Protein AF-A0A2N3VZD4-F1 (afdb_monomer_lite)

Structure (mmCIF, N/CA/C/O backbone):
data_AF-A0A2N3VZD4-F1
#
_entry.id   AF-A0A2N3VZD4-F1
#
loop_
_atom_site.group_PDB
_atom_site.id
_atom_site.type_symbol
_atom_site.label_atom_id
_atom_site.label_alt_id
_atom_site.label_comp_id
_atom_site.label_asym_id
_atom_site.label_entity_id
_atom_site.label_seq_id
_atom_site.pdbx_PDB_ins_code
_atom_site.Cartn_x
_atom_site.Cartn_y
_atom_site.Cartn_z
_atom_site.occupancy
_atom_site.B_iso_or_equiv
_atom_site.auth_seq_id
_atom_site.auth_comp_id
_atom_site.auth_asym_id
_atom_site.auth_atom_id
_atom_site.pdbx_PDB_model_num
ATOM 1 N N . MET A 1 1 ? 5.090 -20.186 -62.924 1.00 41.94 1 MET A N 1
ATOM 2 C CA . MET A 1 1 ? 5.584 -21.412 -62.261 1.00 41.94 1 MET A CA 1
ATOM 3 C C . MET A 1 1 ? 4.642 -21.758 -61.123 1.00 41.94 1 MET A C 1
ATOM 5 O O . MET A 1 1 ? 4.157 -20.862 -60.447 1.00 41.94 1 MET A O 1
ATOM 9 N N . THR A 1 2 ? 4.326 -23.038 -61.018 1.00 38.31 2 THR A N 1
ATOM 10 C CA . THR A 1 2 ? 3.230 -23.652 -60.264 1.00 38.31 2 THR A CA 1
ATOM 11 C C . THR A 1 2 ? 3.654 -23.982 -58.821 1.00 38.31 2 THR A C 1
ATOM 13 O O . THR A 1 2 ? 4.747 -24.494 -58.632 1.00 38.31 2 THR A O 1
ATOM 16 N N . VAL A 1 3 ? 2.769 -23.669 -57.860 1.00 39.91 3 VAL A N 1
ATOM 17 C CA . VAL A 1 3 ? 2.431 -24.309 -56.558 1.00 39.91 3 VAL A CA 1
ATOM 18 C C . VAL A 1 3 ? 3.530 -24.940 -55.675 1.00 39.91 3 VAL A C 1
ATOM 20 O O . VAL A 1 3 ? 4.154 -25.917 -56.068 1.00 39.91 3 VAL A O 1
ATOM 23 N N . ALA A 1 4 ? 3.562 -24.536 -54.392 1.00 45.59 4 ALA A N 1
ATOM 24 C CA . ALA A 1 4 ? 3.580 -25.470 -53.250 1.00 45.59 4 ALA A CA 1
ATOM 25 C C . ALA A 1 4 ? 3.067 -24.796 -51.957 1.00 45.59 4 ALA A C 1
ATOM 27 O O . ALA A 1 4 ? 3.724 -23.940 -51.372 1.00 45.59 4 ALA A O 1
ATOM 28 N N . VAL A 1 5 ? 1.869 -25.206 -51.531 1.00 44.69 5 VAL A N 1
ATOM 29 C CA . VAL A 1 5 ? 1.285 -24.980 -50.200 1.00 44.69 5 VAL A CA 1
ATOM 30 C C . VAL A 1 5 ? 1.780 -26.099 -49.284 1.00 44.69 5 VAL A C 1
ATOM 32 O O . VAL A 1 5 ? 1.692 -27.264 -49.665 1.00 44.69 5 VAL A O 1
ATOM 35 N N . ALA A 1 6 ? 2.238 -25.773 -48.075 1.00 48.41 6 ALA A N 1
ATOM 36 C CA . ALA A 1 6 ? 2.435 -26.750 -47.006 1.00 48.41 6 ALA A CA 1
ATOM 37 C C . ALA A 1 6 ? 1.772 -26.239 -45.721 1.00 48.41 6 ALA A C 1
ATOM 39 O O . ALA A 1 6 ? 2.242 -25.301 -45.081 1.00 48.41 6 ALA A O 1
ATOM 40 N N . ALA A 1 7 ? 0.636 -26.855 -45.398 1.00 44.81 7 ALA A N 1
ATOM 41 C CA . ALA A 1 7 ? -0.076 -26.723 -44.138 1.00 44.81 7 ALA A CA 1
ATOM 42 C C . ALA A 1 7 ? 0.621 -27.565 -43.057 1.00 44.81 7 ALA A C 1
ATOM 44 O O . ALA A 1 7 ? 1.001 -28.705 -43.323 1.00 44.81 7 ALA A O 1
ATOM 45 N N . VAL A 1 8 ? 0.736 -27.035 -41.837 1.00 48.47 8 VAL A N 1
ATOM 46 C CA . VAL A 1 8 ? 1.140 -27.810 -40.655 1.00 48.47 8 VAL A CA 1
ATOM 47 C C . VAL A 1 8 ? 0.034 -27.721 -39.603 1.00 48.47 8 VAL A C 1
ATOM 49 O O . VAL A 1 8 ? -0.318 -26.649 -39.119 1.00 48.47 8 VAL A O 1
ATOM 52 N N . LEU A 1 9 ? -0.523 -28.900 -39.327 1.00 40.97 9 LEU A N 1
ATOM 53 C CA . LEU A 1 9 ? -1.433 -29.293 -38.245 1.00 40.97 9 LEU A CA 1
ATOM 54 C C . LEU A 1 9 ? -0.798 -28.896 -36.890 1.00 40.97 9 LEU A C 1
ATOM 56 O O . LEU A 1 9 ? 0.399 -29.069 -36.715 1.00 40.97 9 LEU A O 1
ATOM 60 N N . GLY A 1 10 ? -1.469 -28.308 -35.899 1.00 35.72 10 GLY A N 1
ATOM 61 C CA . GLY A 1 10 ? -2.723 -28.729 -35.288 1.00 35.72 10 GLY A CA 1
ATOM 62 C C . GLY A 1 10 ? -2.433 -29.462 -33.969 1.00 35.72 10 GLY A C 1
ATOM 63 O O . GLY A 1 10 ? -2.260 -30.673 -33.983 1.00 35.72 10 GLY A O 1
ATOM 64 N N . VAL A 1 11 ? -2.420 -28.748 -32.834 1.00 41.47 11 VAL A N 1
ATOM 65 C CA . VAL A 1 11 ? -2.658 -29.338 -31.501 1.00 41.47 11 VAL A CA 1
ATOM 66 C C . VAL A 1 11 ? -3.601 -28.414 -30.735 1.00 41.47 11 VAL A C 1
ATOM 68 O O . VAL A 1 11 ? -3.238 -27.317 -30.320 1.00 41.47 11 VAL A O 1
ATOM 71 N N . VAL A 1 12 ? -4.844 -28.869 -30.597 1.00 39.78 12 VAL A N 1
ATOM 72 C CA . VAL A 1 12 ? -5.897 -28.241 -29.799 1.00 39.78 12 VAL A CA 1
ATOM 73 C C . VAL A 1 12 ? -5.753 -28.759 -28.369 1.00 39.78 12 VAL A C 1
ATOM 75 O O . VAL A 1 12 ? -5.982 -29.938 -28.110 1.00 39.78 12 VAL A O 1
ATOM 78 N N . GLY A 1 13 ? -5.360 -27.889 -27.441 1.00 40.22 13 GLY A N 1
ATOM 79 C CA . GLY A 1 13 ? -5.410 -28.179 -26.010 1.00 40.22 13 GLY A CA 1
ATOM 80 C C . GLY A 1 13 ? -6.841 -28.034 -25.497 1.00 40.22 13 GLY A C 1
ATOM 81 O O . GLY A 1 13 ? -7.362 -26.924 -25.415 1.00 40.22 13 GLY A O 1
ATOM 82 N N . ALA A 1 14 ? -7.487 -29.151 -25.167 1.00 38.97 14 ALA A N 1
ATOM 83 C CA . ALA A 1 14 ? -8.795 -29.166 -24.524 1.00 38.97 14 ALA A CA 1
ATOM 84 C C . ALA A 1 14 ? -8.662 -28.769 -23.043 1.00 38.97 14 ALA A C 1
ATOM 86 O O . ALA A 1 14 ? -8.110 -29.519 -22.240 1.00 38.97 14 ALA A O 1
ATOM 87 N N . VAL A 1 15 ? -9.190 -27.601 -22.671 1.00 41.50 15 VAL A N 1
ATOM 88 C CA . VAL A 1 15 ? -9.398 -27.221 -21.267 1.00 41.50 15 VAL A CA 1
ATOM 89 C C . VAL A 1 15 ? -10.781 -27.711 -20.847 1.00 41.50 15 VAL A C 1
ATOM 91 O O . VAL A 1 15 ? -11.804 -27.268 -21.368 1.00 41.50 15 VAL A O 1
ATOM 94 N N . VAL A 1 16 ? -10.808 -28.663 -19.916 1.00 40.72 16 VAL A N 1
ATOM 95 C CA . VAL A 1 16 ? -12.035 -29.241 -19.360 1.00 40.72 16 VAL A CA 1
ATOM 96 C C . VAL A 1 16 ? -12.646 -28.268 -18.350 1.00 40.72 16 VAL A C 1
ATOM 98 O O . VAL A 1 16 ? -12.122 -28.084 -17.253 1.00 40.72 16 VAL A O 1
ATOM 101 N N . PHE A 1 17 ? -13.794 -27.684 -18.697 1.00 34.19 17 PHE A N 1
ATOM 102 C CA . PHE A 1 17 ? -14.699 -27.052 -17.738 1.00 34.19 17 PHE A CA 1
ATOM 103 C C . PHE A 1 17 ? -15.408 -28.143 -16.922 1.00 34.19 17 PHE A C 1
ATOM 105 O O . PHE A 1 17 ? -16.165 -28.945 -17.471 1.00 34.19 17 PHE A O 1
ATOM 112 N N . ARG A 1 18 ? -15.196 -28.181 -15.600 1.00 40.56 18 ARG A N 1
ATOM 113 C CA . ARG A 1 18 ? -16.043 -28.979 -14.701 1.00 40.56 18 ARG A CA 1
ATOM 114 C C . ARG A 1 18 ? -17.396 -28.288 -14.535 1.00 40.56 18 ARG A C 1
ATOM 116 O O . ARG A 1 18 ? -17.488 -27.244 -13.896 1.00 40.56 18 ARG A O 1
ATOM 123 N N . MET A 1 19 ? -18.435 -28.904 -15.094 1.00 38.78 19 MET A N 1
ATOM 124 C CA . MET A 1 19 ? -19.835 -28.607 -14.797 1.00 38.78 19 MET A CA 1
ATOM 125 C C . MET A 1 19 ? -20.227 -29.146 -13.411 1.00 38.78 19 MET A C 1
ATOM 127 O O . MET A 1 19 ? -19.848 -30.254 -13.028 1.00 38.78 19 MET A O 1
ATOM 131 N N . LEU A 1 20 ? -21.006 -28.346 -12.681 1.00 37.78 20 LEU A N 1
ATOM 132 C CA . LEU A 1 20 ? -21.749 -28.718 -11.473 1.00 37.78 20 LEU A CA 1
ATOM 133 C C . LEU A 1 20 ? -22.853 -29.738 -11.814 1.00 37.78 20 LEU A C 1
ATOM 135 O O . LEU A 1 20 ? -23.585 -29.503 -12.776 1.00 37.78 20 LEU A O 1
ATOM 139 N N . PRO A 1 21 ? -23.074 -30.800 -11.019 1.00 40.06 21 PRO A N 1
ATOM 140 C CA . PRO A 1 21 ? -24.311 -31.559 -11.092 1.00 40.06 21 PRO A CA 1
ATOM 141 C C . PRO A 1 21 ? -25.372 -30.912 -10.194 1.00 40.06 21 PRO A C 1
ATOM 143 O O . PRO A 1 21 ? -25.370 -31.073 -8.974 1.00 40.06 21 PRO A O 1
ATOM 146 N N . GLY A 1 22 ? -26.290 -30.181 -10.825 1.00 31.66 22 GLY A N 1
ATOM 147 C CA . GLY A 1 22 ? -27.657 -30.033 -10.338 1.00 31.66 22 GLY A CA 1
ATOM 148 C C . GLY A 1 22 ? -28.498 -31.186 -10.889 1.00 31.66 22 GLY A C 1
ATOM 149 O O . GLY A 1 22 ? -28.458 -31.457 -12.086 1.00 31.66 22 GLY A O 1
ATOM 150 N N . GLY A 1 23 ? -29.241 -31.870 -10.023 1.00 31.59 23 GLY A N 1
ATOM 151 C CA . GLY A 1 23 ? -30.154 -32.938 -10.421 1.00 31.59 23 GLY A CA 1
ATOM 152 C C . GLY A 1 23 ? -30.995 -33.395 -9.239 1.00 31.59 23 GLY A C 1
ATOM 153 O O . GLY A 1 23 ? -30.531 -34.177 -8.415 1.00 31.59 23 GLY A O 1
ATOM 154 N N . GLY A 1 24 ? -32.210 -32.855 -9.143 1.00 31.80 24 GLY A N 1
ATOM 155 C CA . GLY A 1 24 ? -33.270 -33.359 -8.276 1.00 31.80 24 GLY A CA 1
ATOM 156 C C . GLY A 1 24 ? -34.241 -34.267 -9.037 1.00 31.80 24 GLY A C 1
ATOM 157 O O . GLY A 1 24 ? -34.224 -34.294 -10.266 1.00 31.80 24 GLY A O 1
ATOM 158 N N . GLY A 1 25 ? -35.120 -34.929 -8.278 1.00 30.44 25 GLY A N 1
ATOM 159 C CA . GLY A 1 25 ? -36.442 -35.368 -8.742 1.00 30.44 25 GLY A CA 1
ATOM 160 C C . GLY A 1 25 ? -36.639 -36.866 -9.001 1.00 30.44 25 GLY A C 1
ATOM 161 O O . GLY A 1 25 ? -36.417 -37.325 -10.112 1.00 30.44 25 GLY A O 1
ATOM 162 N N . ASP A 1 26 ? -37.101 -37.565 -7.957 1.00 36.06 26 ASP A N 1
ATOM 163 C CA . ASP A 1 26 ? -38.263 -38.479 -7.866 1.00 36.06 26 ASP A CA 1
ATOM 164 C C . ASP A 1 26 ? -38.521 -39.620 -8.882 1.00 36.06 26 ASP A C 1
ATOM 166 O O . ASP A 1 26 ? -38.634 -39.414 -10.087 1.00 36.06 26 ASP A O 1
ATOM 170 N N . GLY A 1 27 ? -38.815 -40.823 -8.352 1.00 30.06 27 GLY A N 1
ATOM 171 C CA . GLY A 1 27 ? -39.519 -41.894 -9.080 1.00 30.06 27 GLY A CA 1
ATOM 172 C C . GLY A 1 27 ? -39.425 -43.300 -8.458 1.00 30.06 27 GLY A C 1
ATOM 173 O O . GLY A 1 27 ? -38.359 -43.897 -8.432 1.00 30.06 27 GLY A O 1
ATOM 174 N N . SER A 1 28 ? -40.556 -43.817 -7.968 1.00 34.47 28 SER A N 1
ATOM 175 C CA . SER A 1 28 ? -40.771 -44.955 -7.044 1.00 34.47 28 SER A CA 1
ATOM 176 C C . SER A 1 28 ? -40.783 -46.399 -7.610 1.00 34.47 28 SER A C 1
ATOM 178 O O . SER A 1 28 ? -40.949 -46.593 -8.809 1.00 34.47 28 SER A O 1
ATOM 180 N N . ALA A 1 29 ? -40.808 -47.369 -6.662 1.00 34.09 29 ALA A N 1
ATOM 181 C CA . ALA A 1 29 ? -41.380 -48.751 -6.650 1.00 34.09 29 ALA A CA 1
ATOM 182 C C . ALA A 1 29 ? -40.343 -49.900 -6.536 1.00 34.09 29 ALA A C 1
ATOM 184 O O . ALA A 1 29 ? -39.382 -49.915 -7.287 1.00 34.09 29 ALA A O 1
ATOM 185 N N . GLY A 1 30 ? -40.450 -50.935 -5.686 1.00 30.25 30 GLY A N 1
ATOM 186 C CA . GLY A 1 30 ? -41.370 -51.320 -4.605 1.00 30.25 30 GLY A CA 1
ATOM 187 C C . GLY A 1 30 ? -41.013 -52.730 -4.049 1.00 30.25 30 GLY A C 1
ATOM 188 O O . GLY A 1 30 ? -40.440 -53.521 -4.787 1.00 30.25 30 GLY A O 1
ATOM 189 N N . ALA A 1 31 ? -41.405 -53.007 -2.787 1.00 33.50 31 ALA A N 1
ATOM 190 C CA . ALA A 1 31 ? -41.621 -54.315 -2.101 1.00 33.50 31 ALA A CA 1
ATOM 191 C C . ALA A 1 31 ? -40.393 -55.261 -1.883 1.00 33.50 31 ALA A C 1
ATOM 193 O O . ALA A 1 31 ? -39.578 -55.428 -2.773 1.00 33.50 31 ALA A O 1
ATOM 194 N N . SER A 1 32 ? -40.125 -55.933 -0.746 1.00 32.97 32 SER A N 1
ATOM 195 C CA . SER A 1 32 ? -40.937 -56.470 0.368 1.00 32.97 32 SER A CA 1
ATOM 196 C C . SER A 1 32 ? -40.039 -56.759 1.607 1.00 32.97 32 SER A C 1
ATOM 198 O O . SER A 1 32 ? -38.898 -57.178 1.430 1.00 32.97 32 SER A O 1
ATOM 200 N N . GLY A 1 33 ? -40.531 -56.582 2.848 1.00 27.52 33 GLY A N 1
ATOM 201 C CA . GLY A 1 33 ? -39.915 -57.116 4.100 1.00 27.52 33 GLY A CA 1
ATOM 202 C C . GLY A 1 33 ? -40.336 -58.577 4.395 1.00 27.52 33 GLY A C 1
ATOM 203 O O . GLY A 1 33 ? -40.993 -59.135 3.513 1.00 27.52 33 GLY A O 1
ATOM 204 N N . PRO A 1 34 ? -40.074 -59.210 5.581 1.00 41.66 34 PRO A N 1
ATOM 205 C CA . PRO A 1 34 ? -39.806 -58.656 6.940 1.00 41.66 34 PRO A CA 1
ATOM 206 C C . PRO A 1 34 ? -38.728 -59.461 7.769 1.00 41.66 34 PRO A C 1
ATOM 208 O O . PRO A 1 34 ? -38.012 -60.259 7.175 1.00 41.66 34 PRO A O 1
ATOM 211 N N . PRO A 1 35 ? -38.639 -59.410 9.128 1.00 43.94 35 PRO A N 1
ATOM 212 C CA . PRO A 1 35 ? -38.467 -58.271 10.042 1.00 43.94 35 PRO A CA 1
ATOM 213 C C . PRO A 1 35 ? -37.261 -58.391 11.028 1.00 43.94 35 PRO A C 1
ATOM 215 O O . PRO A 1 35 ? -36.734 -59.463 11.295 1.00 43.94 35 PRO A O 1
ATOM 218 N N . ALA A 1 36 ? -36.954 -57.248 11.659 1.00 31.88 36 ALA A N 1
ATOM 219 C CA . ALA A 1 36 ? -36.456 -57.045 13.031 1.00 31.88 36 ALA A CA 1
ATOM 220 C C . ALA A 1 36 ? -35.094 -57.623 13.488 1.00 31.88 36 ALA A C 1
ATOM 222 O O . ALA A 1 36 ? -35.001 -58.745 13.973 1.00 31.88 36 ALA A O 1
ATOM 223 N N . GLN A 1 37 ? -34.103 -56.729 13.619 1.00 34.78 37 GLN A N 1
ATOM 224 C CA . GLN A 1 37 ? -33.344 -56.631 14.871 1.00 34.78 37 GLN A CA 1
ATOM 225 C C . GLN A 1 37 ? -32.859 -55.195 15.124 1.00 34.78 37 GLN A C 1
ATOM 227 O O . GLN A 1 37 ? -32.281 -54.526 14.274 1.00 34.78 37 GLN A O 1
ATOM 232 N N . SER A 1 38 ? -33.180 -54.722 16.319 1.00 35.12 38 SER A N 1
ATOM 233 C CA . SER A 1 38 ? -32.901 -53.415 16.903 1.00 35.12 38 SER A CA 1
ATOM 234 C C . SER A 1 38 ? -31.406 -53.157 17.127 1.00 35.12 38 SER A C 1
ATOM 236 O O . SER A 1 38 ? -30.760 -53.901 17.861 1.00 35.12 38 SER A O 1
ATOM 238 N N . GLY A 1 39 ? -30.888 -52.045 16.597 1.00 34.12 39 GLY A N 1
ATOM 239 C CA . GLY A 1 39 ? -29.560 -51.507 16.905 1.00 34.12 39 GLY A CA 1
ATOM 240 C C . GLY A 1 39 ? -29.507 -50.002 16.619 1.00 34.12 39 GLY A C 1
ATOM 241 O O . GLY A 1 39 ? -29.820 -49.568 15.518 1.00 34.12 39 GLY A O 1
ATOM 242 N N . LYS A 1 40 ? -29.190 -49.206 17.646 1.00 37.50 40 LYS A N 1
ATOM 243 C CA . LYS A 1 40 ? -29.225 -47.730 17.686 1.00 37.50 40 LYS A CA 1
ATOM 244 C C . LYS A 1 40 ? -28.364 -47.049 16.600 1.00 37.50 40 LYS A C 1
ATOM 246 O O . LYS A 1 40 ? -27.266 -47.528 16.329 1.00 37.50 40 LYS A O 1
ATOM 251 N N . PRO A 1 41 ? -28.777 -45.878 16.073 1.00 38.19 41 PRO A N 1
ATOM 252 C CA . PRO A 1 41 ? -27.963 -45.093 15.151 1.00 38.19 41 PRO A CA 1
ATOM 253 C C . PRO A 1 41 ? -26.883 -44.292 15.895 1.00 38.19 41 PRO A C 1
ATOM 255 O O . PRO A 1 41 ? -27.177 -43.494 16.787 1.00 38.19 41 PRO A O 1
ATOM 258 N N . SER A 1 42 ? -25.623 -44.471 15.495 1.00 37.41 42 SER A N 1
ATOM 259 C CA . SER A 1 42 ? -24.523 -43.568 15.840 1.00 37.41 42 SER A CA 1
ATOM 260 C C . SER A 1 42 ? -24.700 -42.253 15.081 1.00 37.41 42 SER A C 1
ATOM 262 O O . SER A 1 42 ? -24.392 -42.152 13.894 1.00 37.41 42 SER A O 1
ATOM 264 N N . GLY A 1 43 ? -25.233 -41.247 15.773 1.00 34.38 43 GLY A N 1
ATOM 265 C CA . GLY A 1 43 ? -25.317 -39.880 15.275 1.00 34.38 43 GLY A CA 1
ATOM 266 C C . GLY A 1 43 ? -23.924 -39.311 15.009 1.00 34.38 43 GLY A C 1
ATOM 267 O O . GLY A 1 43 ? -23.088 -39.247 15.908 1.00 34.38 43 GLY A O 1
ATOM 268 N N . ARG A 1 44 ? -23.682 -38.878 13.768 1.00 37.00 44 ARG A N 1
ATOM 269 C CA . ARG A 1 44 ? -22.592 -37.953 13.452 1.00 37.00 44 ARG A CA 1
ATOM 270 C C . ARG A 1 44 ? -22.965 -36.594 14.032 1.00 37.00 44 ARG A C 1
ATOM 272 O O . ARG A 1 44 ? -23.825 -35.899 13.503 1.00 37.00 44 ARG A O 1
ATOM 279 N N . THR A 1 45 ? -22.329 -36.239 15.136 1.00 36.84 45 THR A N 1
ATOM 280 C CA . THR A 1 45 ? -22.350 -34.893 15.700 1.00 36.84 45 THR A CA 1
ATOM 281 C C . THR A 1 45 ? -21.594 -33.948 14.771 1.00 36.84 45 THR A C 1
ATOM 283 O O . THR A 1 45 ? -20.365 -33.969 14.717 1.00 36.84 45 THR A O 1
ATOM 286 N N . SER A 1 46 ? -22.333 -33.113 14.044 1.00 40.28 46 SER A N 1
ATOM 287 C CA . SER A 1 46 ? -21.824 -31.839 13.535 1.00 40.28 46 SER A CA 1
ATOM 288 C C . SER A 1 46 ? -21.377 -30.985 14.728 1.00 40.28 46 SER A C 1
ATOM 290 O O . SER A 1 46 ? -22.157 -30.858 15.678 1.00 40.28 46 SER A O 1
ATOM 292 N N . PRO A 1 47 ? -20.181 -30.371 14.726 1.00 41.53 47 PRO A N 1
ATOM 293 C CA . PRO A 1 47 ? -19.853 -29.383 15.738 1.00 41.53 47 PRO A CA 1
ATOM 294 C C . PRO A 1 47 ? -20.669 -28.122 15.442 1.00 41.53 47 PRO A C 1
ATOM 296 O O . PRO A 1 47 ? -20.294 -27.278 14.633 1.00 41.53 47 PRO A O 1
ATOM 299 N N . SER A 1 48 ? -21.827 -28.024 16.090 1.00 42.62 48 SER A N 1
ATOM 300 C CA . SER A 1 48 ? -22.555 -26.769 16.243 1.00 42.62 48 SER A CA 1
ATOM 301 C C . SER A 1 48 ? -21.808 -25.978 17.312 1.00 42.62 48 SER A C 1
ATOM 303 O O . SER A 1 48 ? -22.024 -26.179 18.506 1.00 42.62 48 SER A O 1
ATOM 305 N N . GLY A 1 49 ? -20.843 -25.161 16.887 1.00 38.03 49 GLY A N 1
ATOM 306 C CA . GLY A 1 49 ? -20.221 -24.180 17.772 1.00 38.03 49 GLY A CA 1
ATOM 307 C C . GLY A 1 49 ? -21.287 -23.199 18.276 1.00 38.03 49 GLY A C 1
ATOM 308 O O . GLY A 1 49 ? -22.203 -22.865 17.518 1.00 38.03 49 GLY A O 1
ATOM 309 N N . PRO A 1 50 ? -21.227 -22.764 19.544 1.00 44.34 50 PRO A N 1
ATOM 310 C CA . PRO A 1 50 ? -22.242 -21.886 20.102 1.00 44.34 50 PRO A CA 1
ATOM 311 C C . PRO A 1 50 ? -22.244 -20.548 19.360 1.00 44.34 50 PRO A C 1
ATOM 313 O O . PRO A 1 50 ? -21.193 -19.949 19.133 1.00 44.34 50 PRO A O 1
ATOM 316 N N . ALA A 1 51 ? -23.444 -20.075 19.015 1.00 47.12 51 ALA A N 1
ATOM 317 C CA . ALA A 1 51 ? -23.693 -18.695 18.626 1.00 47.12 51 ALA A CA 1
ATOM 318 C C . ALA A 1 51 ? -23.340 -17.792 19.818 1.00 47.12 51 ALA A C 1
ATOM 320 O O . ALA A 1 51 ? -24.143 -17.571 20.723 1.00 47.12 51 ALA A O 1
ATOM 321 N N . GLY A 1 52 ? -22.081 -17.359 19.850 1.00 34.19 52 GLY A N 1
ATOM 322 C CA . GLY A 1 52 ? -21.538 -16.442 20.834 1.00 34.19 52 GLY A CA 1
ATOM 323 C C . GLY A 1 52 ? -21.878 -15.005 20.462 1.00 34.19 52 GLY A C 1
ATOM 324 O O . GLY A 1 52 ? -21.564 -14.529 19.377 1.00 34.19 52 GLY A O 1
ATOM 325 N N . SER A 1 53 ? -22.527 -14.330 21.396 1.00 34.22 53 SER A N 1
ATOM 326 C CA . SER A 1 53 ? -22.799 -12.899 21.442 1.00 34.22 53 SER A CA 1
ATOM 327 C C . SER A 1 53 ? -21.611 -12.010 21.026 1.00 34.22 53 SER A C 1
ATOM 329 O O . SER A 1 53 ? -20.582 -12.004 21.696 1.00 34.22 53 SER A O 1
ATOM 331 N N . GLY A 1 54 ? -21.806 -11.193 19.985 1.00 37.47 54 GLY A N 1
ATOM 332 C CA . GLY A 1 54 ? -21.451 -9.763 19.967 1.00 37.47 54 GLY A CA 1
ATOM 333 C C . GLY A 1 54 ? -19.995 -9.323 20.176 1.00 37.47 54 GLY A C 1
ATOM 334 O O . GLY A 1 54 ? -19.791 -8.211 20.651 1.00 37.47 54 GLY A O 1
ATOM 335 N N . GLY A 1 55 ? -18.995 -10.139 19.841 1.00 43.19 55 GLY A N 1
ATOM 336 C CA . GLY A 1 55 ? -17.596 -9.702 19.743 1.00 43.19 55 GLY A CA 1
ATOM 337 C C . GLY A 1 55 ? -17.166 -9.626 18.280 1.00 43.19 55 GLY A C 1
ATOM 338 O O . GLY A 1 55 ? -17.416 -10.572 17.536 1.00 43.19 55 GLY A O 1
ATOM 339 N N . ALA A 1 56 ? -16.535 -8.525 17.858 1.00 58.22 56 ALA A N 1
ATOM 340 C CA . ALA A 1 56 ? -15.939 -8.434 16.524 1.00 58.22 56 ALA A CA 1
ATOM 341 C C . ALA A 1 56 ? -15.005 -9.637 16.306 1.00 58.22 56 ALA A C 1
ATOM 343 O O . ALA A 1 56 ? -14.110 -9.885 17.121 1.00 58.22 56 ALA A O 1
ATOM 344 N N . ALA A 1 57 ? -15.251 -10.416 15.250 1.00 68.44 57 ALA A N 1
ATOM 345 C CA . ALA A 1 57 ? -14.406 -11.551 14.908 1.00 68.44 57 ALA A CA 1
ATOM 346 C C . ALA A 1 57 ? -12.960 -11.064 14.728 1.00 68.44 57 ALA A C 1
ATOM 348 O O . ALA A 1 57 ? -12.722 -10.011 14.137 1.00 68.44 57 ALA A O 1
ATOM 349 N N . GLN A 1 58 ? -11.997 -11.814 15.269 1.00 85.31 58 GLN A N 1
ATOM 350 C CA . GLN A 1 58 ? -10.581 -11.520 15.052 1.00 85.31 58 GLN A CA 1
ATOM 351 C C . GLN A 1 58 ? -10.293 -11.501 13.542 1.00 85.31 58 GLN A C 1
ATOM 353 O O . GLN A 1 58 ? -10.783 -12.388 12.833 1.00 85.31 58 GLN A O 1
ATOM 358 N N . PRO A 1 59 ? -9.512 -10.527 13.042 1.00 93.25 59 PRO A N 1
ATOM 359 C CA . PRO A 1 59 ? -9.179 -10.475 11.631 1.00 93.25 59 PRO A CA 1
ATOM 360 C C . PRO A 1 59 ? -8.271 -11.659 11.263 1.00 93.25 59 PRO A C 1
ATOM 362 O O . PRO A 1 59 ? -7.578 -12.212 12.125 1.00 93.25 59 PRO A O 1
ATOM 365 N N . PRO A 1 60 ? -8.228 -12.047 9.981 1.00 95.81 60 PRO A N 1
ATOM 366 C CA . PRO A 1 60 ? -7.299 -13.054 9.505 1.00 95.81 60 PRO A CA 1
ATOM 367 C C . PRO A 1 60 ? -5.861 -12.535 9.625 1.00 95.81 60 PRO A C 1
ATOM 369 O O . PRO A 1 60 ? -5.612 -11.332 9.680 1.00 95.81 60 PRO A O 1
ATOM 372 N N . GLY A 1 61 ? -4.888 -13.447 9.633 1.00 96.00 61 GLY A N 1
ATOM 373 C CA . GLY A 1 61 ? -3.472 -13.065 9.667 1.00 96.00 61 GLY A CA 1
ATOM 374 C C . GLY A 1 61 ? -2.984 -12.373 8.387 1.00 96.00 61 GLY A C 1
ATOM 375 O O . GLY A 1 61 ? -1.948 -11.717 8.420 1.00 96.00 61 GLY A O 1
ATOM 376 N N . TYR A 1 62 ? -3.715 -12.527 7.282 1.00 96.81 62 TYR A N 1
ATOM 377 C CA . TYR A 1 62 ? -3.421 -11.991 5.953 1.00 96.81 62 TYR A CA 1
ATOM 378 C C . TYR A 1 62 ? -4.698 -11.946 5.103 1.00 96.81 62 TYR A C 1
ATOM 380 O O . TYR A 1 62 ? -5.711 -12.547 5.472 1.00 96.81 62 TYR A O 1
ATOM 388 N N . ILE A 1 63 ? -4.634 -11.267 3.956 1.00 97.56 63 ILE A N 1
ATOM 389 C CA . ILE A 1 63 ? -5.631 -11.398 2.889 1.00 97.56 63 ILE A CA 1
ATOM 390 C C . ILE A 1 63 ? -5.025 -12.133 1.692 1.00 97.56 63 ILE A C 1
ATOM 392 O O . ILE A 1 63 ? -3.837 -12.013 1.411 1.00 97.56 63 ILE A O 1
ATOM 396 N N . GLU A 1 64 ? -5.838 -12.924 1.003 1.00 96.44 64 GLU A N 1
ATOM 397 C CA . GLU A 1 64 ? -5.419 -13.717 -0.150 1.00 96.44 64 GLU A CA 1
ATOM 398 C C . GLU A 1 64 ? -5.688 -12.975 -1.447 1.00 96.44 64 GLU A C 1
ATOM 400 O O . GLU A 1 64 ? -6.770 -12.417 -1.644 1.00 96.44 64 GLU A O 1
ATOM 405 N N . ASN A 1 65 ? -4.750 -13.056 -2.385 1.00 94.94 65 ASN A N 1
ATOM 406 C CA . ASN A 1 65 ? -4.976 -12.620 -3.753 1.00 94.94 65 ASN A CA 1
ATOM 407 C C . ASN A 1 65 ? -5.985 -13.552 -4.451 1.00 94.94 65 ASN A C 1
ATOM 409 O O . ASN A 1 65 ? -5.620 -14.553 -5.063 1.00 94.94 65 ASN A O 1
ATOM 413 N N . ASN A 1 66 ? -7.272 -13.229 -4.334 1.00 92.94 66 ASN A N 1
ATOM 414 C CA . ASN A 1 66 ? -8.385 -14.039 -4.832 1.00 92.94 66 ASN A CA 1
ATOM 415 C C . ASN A 1 66 ? -9.178 -13.360 -5.958 1.00 92.94 66 ASN A C 1
ATOM 417 O O . ASN A 1 66 ? -10.231 -13.859 -6.359 1.00 92.94 66 ASN A O 1
ATOM 421 N N . ARG A 1 67 ? -8.715 -12.201 -6.436 1.00 92.31 67 ARG A N 1
ATOM 422 C CA . ARG A 1 67 ? -9.426 -11.373 -7.411 1.00 92.31 67 ARG A CA 1
ATOM 423 C C . ARG A 1 67 ? -8.453 -10.600 -8.287 1.00 92.31 67 ARG A C 1
ATOM 425 O O . ARG A 1 67 ? -7.316 -10.352 -7.907 1.00 92.31 67 ARG A O 1
ATOM 432 N N . VAL A 1 68 ? -8.956 -10.128 -9.421 1.00 93.56 68 VAL A N 1
ATOM 433 C CA . VAL A 1 68 ? -8.261 -9.132 -10.239 1.00 93.56 68 VAL A CA 1
ATOM 434 C C . VAL A 1 68 ? -8.466 -7.753 -9.613 1.00 93.56 68 VAL A C 1
ATOM 436 O O . VAL A 1 68 ? -9.602 -7.283 -9.539 1.00 93.56 68 VAL A O 1
ATOM 439 N N . SER A 1 69 ? -7.386 -7.095 -9.187 1.00 94.00 69 SER A N 1
ATOM 440 C CA . SER A 1 69 ? -7.434 -5.677 -8.815 1.00 94.00 69 SER A CA 1
ATOM 441 C C . SER A 1 69 ? -7.212 -4.825 -10.057 1.00 94.00 69 SER A C 1
ATOM 443 O O . SER A 1 69 ? -6.206 -4.955 -10.753 1.00 94.00 69 SER A O 1
ATOM 445 N N . ARG A 1 70 ? -8.159 -3.921 -10.303 1.00 94.06 70 ARG A N 1
ATOM 446 C CA . ARG A 1 70 ? -8.075 -2.897 -11.350 1.00 94.06 70 ARG A CA 1
ATOM 447 C C . ARG A 1 70 ? -7.671 -1.535 -10.791 1.00 94.06 70 ARG A C 1
ATOM 449 O O . ARG A 1 70 ? -7.661 -0.569 -11.538 1.00 94.06 70 ARG A O 1
ATOM 456 N N . ASP A 1 71 ? -7.401 -1.455 -9.490 1.00 95.50 71 ASP A N 1
ATOM 457 C CA . ASP A 1 71 ? -7.003 -0.211 -8.845 1.00 95.50 71 ASP A CA 1
ATOM 458 C C . ASP A 1 71 ? -5.599 0.168 -9.311 1.00 95.50 71 ASP A C 1
ATOM 460 O O . ASP A 1 71 ? -4.697 -0.677 -9.307 1.00 95.50 71 ASP A O 1
ATOM 464 N N . TYR A 1 72 ? -5.405 1.422 -9.695 1.00 96.12 72 TYR A N 1
ATOM 465 C CA . TYR A 1 72 ? -4.097 1.915 -10.105 1.00 96.12 72 TYR A CA 1
ATOM 466 C C . TYR A 1 72 ? -3.896 3.362 -9.673 1.00 96.12 72 TYR A C 1
ATOM 468 O O . TYR A 1 72 ? -4.844 4.135 -9.522 1.00 96.12 72 TYR A O 1
ATOM 476 N N . TRP A 1 73 ? -2.634 3.723 -9.495 1.00 97.25 73 TRP A N 1
ATOM 477 C CA . TRP A 1 73 ? -2.193 5.084 -9.260 1.00 97.25 73 TRP A CA 1
ATOM 478 C C . TRP A 1 73 ? -1.217 5.500 -10.351 1.00 97.25 73 TRP A C 1
ATOM 480 O O . TRP A 1 73 ? -0.373 4.711 -10.774 1.00 97.25 73 TRP A O 1
ATOM 490 N N . THR A 1 74 ? -1.318 6.748 -10.791 1.00 97.00 74 THR A N 1
ATOM 491 C CA . THR A 1 74 ? -0.373 7.335 -11.745 1.00 97.00 74 THR A CA 1
ATOM 492 C C . THR A 1 74 ? 0.113 8.677 -11.242 1.00 97.00 74 THR A C 1
ATOM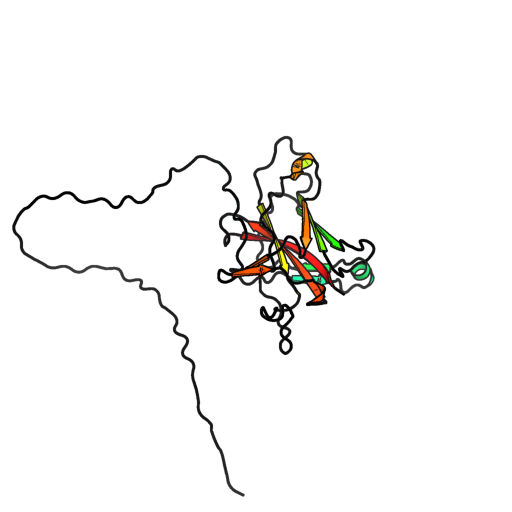 494 O O . THR A 1 74 ? -0.694 9.498 -10.801 1.00 97.00 74 THR A O 1
ATOM 497 N N . LEU A 1 75 ? 1.417 8.928 -11.363 1.00 96.94 75 LEU A N 1
ATOM 498 C CA . LEU A 1 75 ? 1.982 10.238 -11.055 1.00 96.94 75 LEU A CA 1
ATOM 499 C C . LEU A 1 75 ? 1.310 11.305 -11.927 1.00 96.94 75 LEU A C 1
ATOM 501 O O . LEU A 1 75 ? 1.009 11.061 -13.101 1.00 96.94 75 LEU A O 1
ATOM 505 N N . SER A 1 76 ? 1.101 12.497 -11.366 1.00 96.44 76 SER A N 1
ATOM 506 C CA . SER A 1 76 ? 0.514 13.601 -12.117 1.00 96.44 76 SER A CA 1
ATOM 507 C C . SER A 1 76 ? 1.310 13.887 -13.392 1.00 96.44 76 SER A C 1
ATOM 509 O O . SER A 1 76 ? 2.539 13.800 -13.426 1.00 96.44 76 SER A O 1
ATOM 511 N N . LYS A 1 77 ? 0.597 14.248 -14.460 1.00 95.12 77 LYS A N 1
ATOM 512 C CA . LYS A 1 77 ? 1.208 14.711 -15.714 1.00 95.12 77 LYS A CA 1
ATOM 513 C C . LYS A 1 77 ? 1.626 16.180 -15.640 1.00 95.12 77 LYS A C 1
ATOM 515 O O . LYS A 1 77 ? 2.431 16.614 -16.458 1.00 95.12 77 LYS A O 1
ATOM 520 N N . ASP A 1 78 ? 1.081 16.933 -14.684 1.00 96.56 78 ASP A N 1
ATOM 521 C CA . ASP A 1 78 ? 1.497 18.305 -14.414 1.00 96.56 78 ASP A CA 1
ATOM 522 C C . ASP A 1 78 ? 2.869 18.307 -13.710 1.00 96.56 78 ASP A C 1
ATOM 524 O O . ASP A 1 78 ? 2.985 17.734 -12.623 1.00 96.56 78 ASP A O 1
ATOM 528 N N . PRO A 1 79 ? 3.912 18.942 -14.280 1.00 94.12 79 PRO A N 1
ATOM 529 C CA . PRO A 1 79 ? 5.265 18.875 -13.731 1.00 94.12 79 PRO A CA 1
ATOM 530 C C . PRO A 1 79 ? 5.396 19.425 -12.309 1.00 94.12 79 PRO A C 1
ATOM 532 O O . PRO A 1 79 ? 6.189 18.896 -11.531 1.00 94.12 79 PRO A O 1
ATOM 535 N N . VAL A 1 80 ? 4.631 20.464 -11.956 1.00 95.06 80 VAL A N 1
ATOM 536 C CA . VAL A 1 80 ? 4.682 21.072 -10.617 1.00 95.06 80 VAL A CA 1
ATOM 537 C C . VAL A 1 80 ? 4.128 20.088 -9.593 1.00 95.06 80 VAL A C 1
ATOM 539 O O . VAL A 1 80 ? 4.816 19.729 -8.641 1.00 95.06 80 VAL A O 1
ATOM 542 N N . THR A 1 81 ? 2.938 19.553 -9.840 1.00 93.69 81 THR A N 1
ATOM 543 C CA . THR A 1 81 ? 2.297 18.536 -8.999 1.00 93.69 81 THR A CA 1
ATOM 544 C C . THR A 1 81 ? 3.151 17.265 -8.896 1.00 93.69 81 THR A C 1
ATOM 546 O O . THR A 1 81 ? 3.398 16.757 -7.801 1.00 93.69 81 THR A O 1
ATOM 549 N N . ALA A 1 82 ? 3.686 16.787 -10.022 1.00 93.38 82 ALA A N 1
ATOM 550 C CA . ALA A 1 82 ? 4.564 15.621 -10.078 1.00 93.38 82 ALA A CA 1
ATOM 551 C C . ALA A 1 82 ? 5.871 15.818 -9.294 1.00 93.38 82 ALA A C 1
ATOM 553 O O . ALA A 1 82 ? 6.393 14.865 -8.713 1.00 93.38 82 ALA A O 1
ATOM 554 N N . SER A 1 83 ? 6.399 17.048 -9.241 1.00 91.88 83 SER A N 1
ATOM 555 C CA . SER A 1 83 ? 7.607 17.371 -8.469 1.00 91.88 83 SER A CA 1
ATOM 556 C C . SER A 1 83 ? 7.420 17.225 -6.958 1.00 91.88 83 SER A C 1
ATOM 558 O O . SER A 1 83 ? 8.406 17.111 -6.238 1.00 91.88 83 SER A O 1
ATOM 560 N N . HIS A 1 84 ? 6.172 17.154 -6.490 1.00 91.44 84 HIS A N 1
ATOM 561 C CA . HIS A 1 84 ? 5.814 16.857 -5.105 1.00 91.44 84 HIS A CA 1
ATOM 562 C C . HIS A 1 84 ? 5.441 15.382 -4.881 1.00 91.44 84 HIS A C 1
ATOM 564 O O . HIS A 1 84 ? 4.977 15.029 -3.803 1.00 91.44 84 HIS A O 1
ATOM 570 N N . GLY A 1 85 ? 5.616 14.515 -5.886 1.00 91.88 85 GLY A N 1
ATOM 571 C CA . GLY A 1 85 ? 5.249 13.097 -5.802 1.00 91.88 85 GLY A CA 1
ATOM 572 C C . GLY A 1 85 ? 3.738 12.857 -5.815 1.00 91.88 85 GLY A C 1
ATOM 573 O O . GLY A 1 85 ? 3.287 11.757 -5.512 1.00 91.88 85 GLY A O 1
ATOM 574 N N . ILE A 1 86 ? 2.949 13.879 -6.160 1.00 93.25 86 ILE A N 1
ATOM 575 C CA . ILE A 1 86 ? 1.489 13.818 -6.155 1.00 93.25 86 ILE A CA 1
ATOM 576 C C . ILE A 1 86 ? 1.001 13.208 -7.471 1.00 93.25 86 ILE A C 1
ATOM 578 O O . ILE A 1 86 ? 1.478 13.539 -8.561 1.00 93.25 86 ILE A O 1
ATOM 582 N N . GLY A 1 87 ? 0.010 12.332 -7.365 1.00 94.88 87 GLY A N 1
ATOM 583 C CA . GLY A 1 87 ? -0.629 11.673 -8.493 1.00 94.88 87 GLY A CA 1
ATOM 584 C C . GLY A 1 87 ? -2.089 11.372 -8.218 1.00 94.88 87 GLY A C 1
ATOM 585 O O . GLY A 1 87 ? -2.629 11.731 -7.171 1.00 94.88 87 GLY A O 1
ATOM 586 N N . GLU A 1 88 ? -2.719 10.727 -9.183 1.00 95.19 88 GLU A N 1
ATOM 587 C CA . GLU A 1 88 ? -4.137 10.412 -9.157 1.00 95.19 88 GLU A CA 1
ATOM 588 C C . GLU A 1 88 ? -4.335 8.926 -8.908 1.00 95.19 88 GLU A C 1
ATOM 590 O O . GLU A 1 88 ? -3.631 8.089 -9.480 1.00 95.19 88 GLU A O 1
ATOM 595 N N . CYS A 1 89 ? -5.304 8.619 -8.047 1.00 92.19 89 CYS A N 1
ATOM 596 C CA . CYS A 1 89 ? -5.693 7.253 -7.782 1.00 92.19 89 CYS A CA 1
ATOM 597 C C . CYS A 1 89 ? -7.054 6.920 -8.369 1.00 92.19 89 CYS A C 1
ATOM 599 O O . CYS A 1 89 ? -8.014 7.676 -8.226 1.00 92.19 89 CYS A O 1
ATOM 601 N N . HIS A 1 90 ? -7.133 5.744 -8.974 1.00 92.38 90 HIS A N 1
ATOM 602 C CA . HIS A 1 90 ? -8.329 5.229 -9.606 1.00 92.38 90 HIS A CA 1
ATOM 603 C C . HIS A 1 90 ? -8.747 3.938 -8.907 1.00 92.38 90 HIS A C 1
ATOM 605 O O . HIS A 1 90 ? -8.316 2.848 -9.280 1.00 92.38 90 HIS A O 1
ATOM 611 N N . THR A 1 91 ? -9.598 4.067 -7.887 1.00 89.75 91 THR A N 1
ATOM 612 C CA . THR A 1 91 ? -10.235 2.918 -7.233 1.00 89.75 91 THR A CA 1
ATOM 613 C C . THR A 1 91 ? -11.374 2.407 -8.114 1.00 89.75 91 THR A C 1
ATOM 615 O O . THR A 1 91 ? -12.316 3.147 -8.406 1.00 89.75 91 THR A O 1
ATOM 618 N N . ILE A 1 92 ? -11.328 1.145 -8.536 1.00 86.69 92 ILE A N 1
ATOM 619 C CA . ILE A 1 92 ? -12.308 0.556 -9.455 1.00 86.69 92 ILE A CA 1
ATOM 620 C C . ILE A 1 92 ? -13.039 -0.593 -8.766 1.00 86.69 92 ILE A C 1
ATOM 622 O O . ILE A 1 92 ? -12.474 -1.654 -8.518 1.00 86.69 92 ILE A O 1
ATOM 626 N N . GLY A 1 93 ? -14.340 -0.405 -8.529 1.00 76.31 93 GLY A N 1
ATOM 627 C CA . GLY A 1 93 ? -15.180 -1.413 -7.871 1.00 76.31 93 GLY A CA 1
ATOM 628 C C . GLY A 1 93 ? -14.986 -1.492 -6.354 1.00 76.31 93 GLY A C 1
ATOM 629 O O . GLY A 1 93 ? -15.409 -2.474 -5.745 1.00 76.31 93 GLY A O 1
ATOM 630 N N . GLY A 1 94 ? -14.355 -0.476 -5.759 1.00 79.12 94 GLY A N 1
ATOM 631 C CA . GLY A 1 94 ? -14.245 -0.331 -4.312 1.00 79.12 94 GLY A CA 1
ATOM 632 C C . GLY A 1 94 ? -15.585 -0.028 -3.642 1.00 79.12 94 GLY A C 1
ATOM 633 O O . GLY A 1 94 ? -16.557 0.371 -4.288 1.00 79.12 94 GLY A O 1
ATOM 634 N N . GLU A 1 95 ? -15.647 -0.223 -2.330 1.00 85.44 95 GLU A N 1
ATOM 635 C CA . GLU A 1 95 ? -16.824 0.149 -1.551 1.00 85.44 95 GLU A CA 1
ATOM 636 C C . GLU A 1 95 ? -16.851 1.658 -1.278 1.00 85.44 95 GLU A C 1
ATOM 638 O O . GLU A 1 95 ? -15.835 2.270 -0.964 1.00 85.44 95 GLU A O 1
ATOM 643 N N . GLY A 1 96 ? -18.034 2.267 -1.387 1.00 74.50 96 GLY A N 1
ATOM 644 C CA . GLY A 1 96 ? -18.213 3.708 -1.169 1.00 74.50 96 GLY A CA 1
ATOM 645 C C . GLY A 1 96 ? -18.471 4.113 0.286 1.00 74.50 96 GLY A C 1
ATOM 646 O O . GLY A 1 96 ? -18.610 5.298 0.565 1.00 74.50 96 GLY A O 1
ATOM 647 N N . ASN A 1 97 ? -18.570 3.150 1.206 1.00 72.19 97 ASN A N 1
ATOM 648 C CA . ASN A 1 97 ? -19.061 3.372 2.569 1.00 72.19 97 ASN A CA 1
ATOM 649 C C . ASN A 1 97 ? -17.948 3.203 3.610 1.00 72.19 97 ASN A C 1
ATOM 651 O O . ASN A 1 97 ? -18.036 2.334 4.478 1.00 72.19 97 ASN A O 1
ATOM 655 N N . THR A 1 98 ? -16.905 4.033 3.545 1.00 79.19 98 THR A N 1
ATOM 656 C CA . THR A 1 98 ? -15.947 4.113 4.655 1.00 79.19 98 THR A CA 1
ATOM 657 C C . THR A 1 98 ? -16.626 4.740 5.881 1.00 79.19 98 THR A C 1
ATOM 659 O O . THR A 1 98 ? -17.399 5.689 5.742 1.00 79.19 98 THR A O 1
ATOM 662 N N . PRO A 1 99 ? -16.353 4.255 7.106 1.00 77.00 99 PRO A N 1
ATOM 663 C CA . PRO A 1 99 ? -17.045 4.707 8.319 1.00 77.00 99 PRO A CA 1
ATOM 664 C C . PRO A 1 99 ? -16.738 6.167 8.692 1.00 77.00 99 PRO A C 1
ATOM 666 O O . PRO A 1 99 ? -17.450 6.772 9.494 1.00 77.00 99 PRO A O 1
ATOM 669 N N . ALA A 1 100 ? -15.666 6.731 8.136 1.00 82.12 100 ALA A N 1
ATOM 670 C CA . ALA A 1 100 ? -15.261 8.119 8.295 1.00 82.12 100 ALA A CA 1
ATOM 671 C C . ALA A 1 100 ? -14.403 8.567 7.098 1.00 82.12 100 ALA A C 1
ATOM 673 O O . ALA A 1 100 ? -14.090 7.774 6.204 1.00 82.12 100 ALA A O 1
ATOM 674 N N . GLU A 1 101 ? -14.005 9.841 7.105 1.00 89.62 101 GLU A N 1
ATOM 675 C CA . GLU A 1 101 ? -13.017 10.370 6.165 1.00 89.62 101 GLU A CA 1
ATOM 676 C C . GLU A 1 101 ? -11.655 9.714 6.440 1.00 89.62 101 GLU A C 1
ATOM 678 O O . GLU A 1 101 ? -11.076 9.855 7.522 1.00 89.62 101 GLU A O 1
ATOM 683 N N . PHE A 1 102 ? -11.170 8.959 5.460 1.00 92.56 102 PHE A N 1
ATOM 684 C CA . PHE A 1 102 ? -9.940 8.186 5.549 1.00 92.56 102 PHE A CA 1
ATOM 685 C C . PHE A 1 102 ? -8.761 9.013 5.028 1.00 92.56 102 PHE A C 1
ATOM 687 O O . PHE A 1 102 ? -8.768 9.464 3.884 1.00 92.56 102 PHE A O 1
ATOM 694 N N . LEU A 1 103 ? -7.752 9.231 5.874 1.00 94.62 103 LEU A N 1
ATOM 695 C CA . LEU A 1 103 ? -6.549 9.982 5.523 1.00 94.62 103 LEU A CA 1
ATOM 696 C C . LEU A 1 103 ? -5.398 9.027 5.265 1.00 94.62 103 LEU A C 1
ATOM 698 O O . LEU A 1 103 ? -5.121 8.155 6.091 1.00 94.62 103 LEU A O 1
ATOM 702 N N . THR A 1 104 ? -4.698 9.244 4.154 1.00 94.50 104 THR A N 1
ATOM 703 C CA . THR A 1 104 ? -3.541 8.438 3.762 1.00 94.50 104 THR A CA 1
ATOM 704 C C . THR A 1 104 ? -2.407 9.308 3.241 1.00 94.50 104 THR A C 1
ATOM 706 O O . THR A 1 104 ? -2.644 10.388 2.700 1.00 94.50 104 THR A O 1
ATOM 709 N N . ALA A 1 105 ? -1.178 8.832 3.408 1.00 93.56 105 ALA A N 1
ATOM 710 C CA . ALA A 1 105 ? 0.009 9.404 2.788 1.00 93.56 105 ALA A CA 1
ATOM 711 C C . ALA A 1 105 ? 1.040 8.304 2.514 1.00 93.56 105 ALA A C 1
ATOM 713 O O . ALA A 1 105 ? 1.038 7.259 3.172 1.00 93.56 105 ALA A O 1
ATOM 714 N N . VAL A 1 106 ? 1.917 8.543 1.540 1.00 95.44 106 VAL A N 1
ATOM 715 C CA . VAL A 1 106 ? 3.059 7.675 1.252 1.00 95.44 106 VAL A CA 1
ATOM 716 C C . VAL A 1 106 ? 4.308 8.533 1.129 1.00 95.44 106 VAL A C 1
ATOM 718 O O . VAL A 1 106 ? 4.317 9.530 0.413 1.00 95.44 106 VAL A O 1
ATOM 721 N N . GLU A 1 107 ? 5.362 8.141 1.833 1.00 93.56 107 GLU A N 1
ATOM 722 C CA . GLU A 1 107 ? 6.611 8.888 1.930 1.00 93.56 107 GLU A CA 1
ATOM 723 C C . GLU A 1 107 ? 7.810 7.986 1.628 1.00 93.56 107 GLU A C 1
ATOM 725 O O . GLU A 1 107 ? 7.782 6.773 1.850 1.00 93.56 107 GLU A O 1
ATOM 730 N N . ASN A 1 108 ? 8.915 8.574 1.175 1.00 91.19 108 ASN A N 1
ATOM 731 C CA . ASN A 1 108 ? 10.194 7.874 1.143 1.00 91.19 108 ASN A CA 1
ATOM 732 C C . ASN A 1 108 ? 10.756 7.784 2.568 1.00 91.19 108 ASN A C 1
ATOM 734 O O . ASN A 1 108 ? 11.084 8.800 3.181 1.00 91.19 108 ASN A O 1
ATOM 738 N N . SER A 1 109 ? 10.909 6.563 3.088 1.00 83.81 109 SER A N 1
ATOM 739 C CA . SER A 1 109 ? 11.319 6.366 4.482 1.00 83.81 109 SER A CA 1
ATOM 740 C C . SER A 1 109 ? 12.784 6.729 4.751 1.00 83.81 109 SER A C 1
ATOM 742 O O . SER A 1 109 ? 13.144 6.990 5.895 1.00 83.81 109 SER A O 1
ATOM 744 N N . ALA A 1 110 ? 13.628 6.765 3.714 1.00 80.81 110 ALA A N 1
ATOM 745 C CA . ALA A 1 110 ? 15.042 7.115 3.827 1.00 80.81 110 ALA A CA 1
ATOM 746 C C . ALA A 1 110 ? 15.319 8.603 3.563 1.00 80.81 110 ALA A C 1
ATOM 748 O O . ALA A 1 110 ? 16.308 9.140 4.063 1.00 80.81 110 ALA A O 1
ATOM 749 N N . ARG A 1 111 ? 14.500 9.255 2.728 1.00 82.25 111 ARG A N 1
ATOM 750 C CA . ARG A 1 111 ? 14.709 10.626 2.237 1.00 82.25 111 ARG A CA 1
ATOM 751 C C . ARG A 1 111 ? 13.371 11.317 1.984 1.00 82.25 111 ARG A C 1
ATOM 753 O O . ARG A 1 111 ? 12.890 11.336 0.855 1.00 82.25 111 ARG A O 1
ATOM 760 N N . GLN A 1 112 ? 12.783 11.885 3.034 1.00 81.88 112 GLN A N 1
ATOM 761 C CA . GLN A 1 112 ? 11.487 12.578 2.963 1.00 81.88 112 GLN A CA 1
ATOM 762 C C . GLN A 1 112 ? 11.512 13.845 2.088 1.00 81.88 112 GLN A C 1
ATOM 764 O O . GLN A 1 112 ? 10.466 14.340 1.689 1.00 81.88 112 GLN A O 1
ATOM 769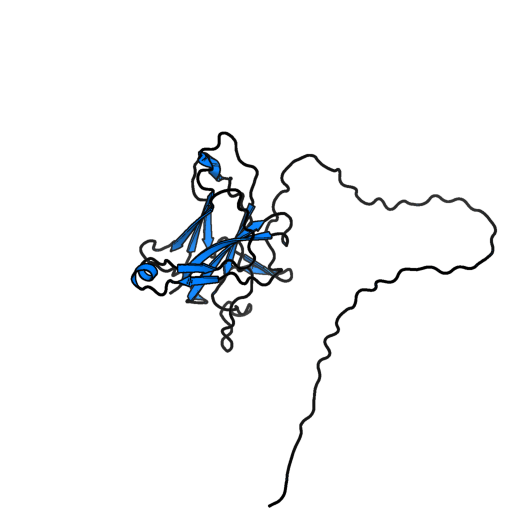 N N . ASP A 1 113 ? 12.699 14.362 1.765 1.00 85.25 113 ASP A N 1
ATOM 770 C CA . ASP A 1 113 ? 12.897 15.493 0.858 1.00 85.25 113 ASP A CA 1
ATOM 771 C C . ASP A 1 113 ? 12.782 15.115 -0.630 1.00 85.25 113 ASP A C 1
ATOM 773 O O . ASP A 1 113 ? 12.730 15.998 -1.487 1.00 85.25 113 ASP A O 1
ATOM 777 N N . LEU A 1 114 ? 12.753 13.818 -0.959 1.00 89.44 114 LEU A N 1
ATOM 778 C CA . LEU A 1 114 ? 12.627 13.347 -2.335 1.00 89.44 114 LEU A CA 1
ATOM 779 C C . LEU A 1 114 ? 11.169 13.006 -2.678 1.00 89.44 114 LEU A C 1
ATOM 781 O O . LEU A 1 114 ? 10.534 12.244 -1.949 1.00 89.44 114 LEU A O 1
ATOM 785 N N . PRO A 1 115 ? 10.659 13.439 -3.848 1.00 91.56 115 PRO A N 1
ATOM 786 C CA . PRO A 1 115 ? 9.292 13.147 -4.291 1.00 91.56 115 PRO A CA 1
ATOM 787 C C . PRO A 1 115 ? 9.130 11.736 -4.886 1.00 91.56 115 PRO A C 1
ATOM 789 O O . PRO A 1 115 ? 8.207 11.468 -5.652 1.00 91.56 115 PRO A O 1
ATOM 792 N N . TYR A 1 116 ? 10.077 10.840 -4.613 1.00 94.44 116 TYR A N 1
ATOM 793 C CA . TYR A 1 116 ? 10.103 9.469 -5.111 1.00 94.44 116 TYR A CA 1
ATOM 794 C C . TYR A 1 116 ? 10.782 8.555 -4.096 1.00 94.44 116 TYR A C 1
ATOM 796 O O . TYR A 1 116 ? 11.648 8.975 -3.324 1.00 94.44 116 TYR A O 1
ATOM 804 N N . VAL A 1 117 ? 10.404 7.282 -4.123 1.00 96.31 117 VAL A N 1
ATOM 805 C CA . VAL A 1 117 ? 10.949 6.235 -3.261 1.00 96.31 117 VAL A CA 1
ATOM 806 C C . VAL A 1 117 ? 12.125 5.559 -3.958 1.00 96.31 117 VAL A C 1
ATOM 808 O O . VAL A 1 117 ? 12.046 5.222 -5.133 1.00 96.31 117 VAL A O 1
ATOM 811 N N . THR A 1 118 ? 13.215 5.334 -3.226 1.00 94.50 118 THR A N 1
ATOM 812 C CA . THR A 1 118 ? 14.415 4.653 -3.755 1.00 94.50 118 THR A CA 1
ATOM 813 C C . THR A 1 118 ? 14.681 3.297 -3.108 1.00 94.50 118 THR A C 1
ATOM 815 O O . THR A 1 118 ? 15.373 2.460 -3.679 1.00 94.50 118 THR A O 1
ATOM 818 N N . LYS A 1 119 ? 14.169 3.070 -1.892 1.00 94.00 119 LYS A N 1
ATOM 819 C CA . LYS A 1 119 ? 14.412 1.830 -1.137 1.00 94.00 119 LYS A CA 1
ATOM 820 C C . LYS A 1 119 ? 13.166 1.312 -0.445 1.00 94.00 119 LYS A C 1
ATOM 822 O O . LYS A 1 119 ? 12.784 0.167 -0.648 1.00 94.00 119 LYS A O 1
ATOM 827 N N . LYS A 1 120 ? 12.568 2.151 0.397 1.00 96.75 120 LYS A N 1
ATOM 828 C CA . LYS A 1 120 ? 11.455 1.774 1.259 1.00 96.75 120 LYS A CA 1
ATOM 829 C C . LYS A 1 120 ? 10.419 2.887 1.283 1.00 96.75 120 LYS A C 1
ATOM 831 O O . LYS A 1 120 ? 10.776 4.065 1.374 1.00 96.75 120 LYS A O 1
ATOM 836 N N . ALA A 1 121 ? 9.156 2.501 1.188 1.00 97.62 121 ALA A N 1
ATOM 837 C CA . ALA A 1 121 ? 8.032 3.419 1.286 1.00 97.62 121 ALA A CA 1
ATOM 838 C C . ALA A 1 121 ? 7.448 3.326 2.695 1.00 97.62 121 ALA A C 1
ATOM 840 O O . ALA A 1 121 ? 7.191 2.227 3.184 1.00 97.62 121 ALA A O 1
ATOM 841 N N . LYS A 1 122 ? 7.243 4.469 3.346 1.00 98.00 122 LYS A N 1
ATOM 842 C CA . LYS A 1 122 ? 6.462 4.568 4.575 1.00 98.00 122 LYS A CA 1
ATOM 843 C C . LYS A 1 122 ? 5.029 4.915 4.193 1.00 98.00 122 LYS A C 1
ATOM 845 O O . LYS A 1 122 ? 4.797 5.928 3.543 1.00 98.00 122 LYS A O 1
ATOM 850 N N . ILE A 1 123 ? 4.086 4.075 4.589 1.00 98.38 123 ILE A N 1
ATOM 851 C CA . ILE A 1 123 ? 2.659 4.230 4.322 1.00 98.38 123 ILE A CA 1
ATOM 852 C C . ILE A 1 123 ? 1.983 4.629 5.627 1.00 98.38 123 ILE A C 1
ATOM 854 O O . ILE A 1 123 ? 2.130 3.953 6.646 1.00 98.38 123 ILE A O 1
ATOM 858 N N . LEU A 1 124 ? 1.250 5.735 5.582 1.00 97.81 124 LEU A N 1
ATOM 859 C CA . LEU A 1 124 ? 0.571 6.336 6.719 1.00 97.81 124 LEU A CA 1
ATOM 860 C C . LEU A 1 124 ? -0.935 6.274 6.494 1.00 97.81 124 LEU A C 1
ATOM 862 O O . LEU A 1 124 ? -1.415 6.657 5.427 1.00 97.81 124 LEU A O 1
ATOM 866 N N . MET A 1 125 ? -1.688 5.841 7.504 1.00 97.62 125 MET A N 1
ATOM 867 C CA . MET A 1 125 ? -3.152 5.856 7.456 1.00 97.62 125 MET A CA 1
ATOM 868 C C . MET A 1 125 ? -3.799 6.150 8.811 1.00 97.62 125 MET A C 1
ATOM 870 O O . MET A 1 125 ? -3.280 5.754 9.856 1.00 97.62 125 MET A O 1
ATOM 874 N N . ARG A 1 126 ? -4.944 6.841 8.791 1.00 96.56 126 ARG A N 1
ATOM 875 C CA . ARG A 1 126 ? -5.831 7.030 9.953 1.00 96.56 126 ARG A CA 1
ATOM 876 C C . ARG A 1 126 ? -7.244 7.432 9.530 1.00 96.56 126 ARG A C 1
ATOM 878 O O . ARG A 1 126 ? -7.453 7.933 8.428 1.00 96.56 126 ARG A O 1
ATOM 885 N N . MET A 1 127 ? -8.202 7.293 10.443 1.00 95.12 127 MET A N 1
ATOM 886 C CA . MET A 1 127 ? -9.525 7.911 10.308 1.00 95.12 127 MET A CA 1
ATOM 887 C C . MET A 1 127 ? -9.491 9.332 10.874 1.00 95.12 127 MET A C 1
ATOM 889 O O . MET A 1 127 ? -9.089 9.537 12.019 1.00 95.12 127 MET A O 1
ATOM 893 N N . LYS A 1 128 ? -9.910 10.320 10.082 1.00 93.06 128 LYS A N 1
ATOM 894 C CA . LYS A 1 128 ? -9.972 11.723 10.505 1.00 93.06 128 LYS A CA 1
ATOM 895 C C . LYS A 1 128 ? -10.986 11.902 11.633 1.00 93.06 128 LYS A C 1
ATOM 897 O O . LYS A 1 128 ? -12.072 11.323 11.587 1.00 93.06 128 LYS A O 1
ATOM 902 N N . TYR A 1 129 ? -10.652 12.745 12.610 1.00 92.38 129 TYR A N 1
ATOM 903 C CA . TYR A 1 129 ? -11.522 13.111 13.732 1.00 92.38 129 TYR A CA 1
ATOM 904 C C . TYR A 1 129 ? -11.954 11.940 14.626 1.00 92.38 129 TYR A C 1
ATOM 906 O O . TYR A 1 129 ? -12.874 12.089 15.436 1.00 92.38 129 TYR A O 1
ATOM 914 N N . ALA A 1 130 ? -11.310 10.775 14.515 1.00 92.44 130 ALA A N 1
ATOM 915 C CA . ALA A 1 130 ? -11.571 9.649 15.404 1.00 92.44 130 ALA A CA 1
ATOM 916 C C . ALA A 1 130 ? -11.235 10.009 16.861 1.00 92.44 130 ALA A C 1
ATOM 918 O O . ALA A 1 130 ? -11.950 9.607 17.775 1.00 92.44 130 ALA A O 1
ATOM 919 N N . GLU A 1 131 ? -10.216 10.842 17.065 1.00 93.38 131 GLU A N 1
ATOM 920 C CA . GLU A 1 131 ? -9.761 11.365 18.354 1.00 93.38 131 GLU A CA 1
ATOM 921 C C . GLU A 1 131 ? -10.787 12.254 19.067 1.00 93.38 131 GLU A C 1
ATOM 923 O O . GLU A 1 131 ? -10.714 12.425 20.281 1.00 93.38 131 GLU A O 1
ATOM 928 N N . LEU A 1 132 ? -11.769 12.791 18.333 1.00 93.44 132 LEU A N 1
ATOM 929 C CA . LEU A 1 132 ? -12.839 13.626 18.888 1.00 93.44 132 LEU A CA 1
ATOM 930 C C . LEU A 1 132 ? -14.021 12.803 19.425 1.00 93.44 132 LEU A C 1
ATOM 932 O O . LEU A 1 132 ? -14.968 13.365 19.977 1.00 93.44 132 LEU A O 1
ATOM 936 N N . LYS A 1 133 ? -14.021 11.478 19.233 1.00 91.50 133 LYS A N 1
ATOM 937 C CA . LYS A 1 133 ? -15.084 10.598 19.733 1.00 91.50 133 LYS A CA 1
ATOM 938 C C . LYS A 1 133 ? -14.931 10.388 21.242 1.00 91.50 133 LYS A C 1
ATOM 940 O O . LYS A 1 133 ? -13.833 10.246 21.759 1.00 91.50 133 LYS A O 1
ATOM 945 N N . ASN A 1 134 ? -16.047 10.312 21.964 1.00 92.62 134 ASN A N 1
ATOM 946 C CA . ASN A 1 134 ? -16.017 10.068 23.414 1.00 92.62 134 ASN A CA 1
ATOM 947 C C . ASN A 1 134 ? -15.745 8.597 23.766 1.00 92.62 134 ASN A C 1
ATOM 949 O O . ASN A 1 134 ? -15.269 8.289 24.858 1.00 92.62 134 ASN A O 1
ATOM 953 N N . THR A 1 135 ? -16.058 7.686 22.848 1.00 94.31 135 THR A N 1
ATOM 954 C CA . THR A 1 135 ? -15.881 6.241 22.999 1.00 94.31 135 THR A CA 1
ATOM 955 C C . THR A 1 135 ? -15.093 5.692 21.821 1.00 94.31 135 THR A C 1
ATOM 957 O O . THR A 1 135 ? -15.174 6.227 20.712 1.00 94.31 135 THR A O 1
ATOM 960 N N . ARG A 1 136 ? -14.353 4.602 22.054 1.00 93.12 136 ARG A N 1
ATOM 961 C CA . ARG A 1 136 ? -13.639 3.893 20.989 1.00 93.12 136 ARG A CA 1
ATOM 962 C C . ARG A 1 136 ? -14.652 3.399 19.941 1.00 93.12 136 ARG A C 1
ATOM 964 O O . ARG A 1 136 ? -15.604 2.730 20.343 1.00 93.12 136 ARG A O 1
ATOM 971 N N . PRO A 1 137 ? -14.464 3.712 18.648 1.00 93.62 137 PRO A N 1
ATOM 972 C CA . PRO A 1 137 ? -15.274 3.133 17.579 1.00 93.62 137 PRO A CA 1
ATOM 973 C C . PRO A 1 137 ? -15.101 1.613 17.481 1.00 93.62 137 PRO A C 1
ATOM 975 O O . PRO A 1 137 ? -14.073 1.078 17.906 1.00 93.62 137 PRO A O 1
ATOM 978 N N . ASP A 1 138 ? -16.081 0.932 16.889 1.00 93.00 138 ASP A N 1
ATOM 979 C CA . ASP A 1 138 ? -15.961 -0.499 16.601 1.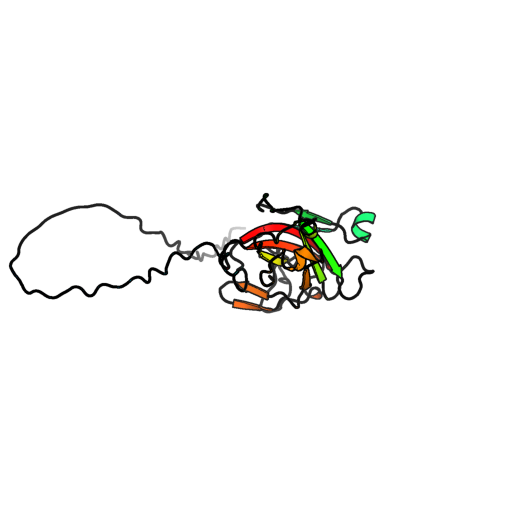00 93.00 138 ASP A CA 1
ATOM 980 C C . ASP A 1 138 ? -14.744 -0.772 15.698 1.00 93.00 138 ASP A C 1
ATOM 982 O O . ASP A 1 138 ? -14.426 0.064 14.844 1.00 93.00 138 ASP A O 1
ATOM 986 N N . PRO A 1 139 ? -14.045 -1.913 15.873 1.00 94.25 139 PRO A N 1
ATOM 987 C CA . PRO A 1 139 ? -12.868 -2.231 15.075 1.00 94.25 139 PRO A CA 1
ATOM 988 C C . PRO A 1 139 ? -13.159 -2.181 13.578 1.00 94.25 139 PRO A C 1
ATOM 990 O O . PRO A 1 139 ? -14.168 -2.709 13.111 1.00 94.25 139 PRO A O 1
ATOM 993 N N . TYR A 1 140 ? -12.236 -1.590 12.827 1.00 95.25 140 TYR A N 1
ATOM 994 C CA . TYR A 1 140 ? -12.315 -1.536 11.373 1.00 95.25 140 TYR A CA 1
ATOM 995 C C . TYR A 1 140 ? -10.958 -1.915 10.797 1.00 95.25 140 TYR A C 1
ATOM 997 O O . TYR A 1 140 ? -9.994 -1.145 10.848 1.00 95.25 140 TYR A O 1
ATOM 1005 N N . TYR A 1 141 ? -10.867 -3.153 10.319 1.00 97.44 141 TYR A N 1
ATOM 1006 C CA . TYR A 1 141 ? -9.600 -3.752 9.929 1.00 97.44 141 TYR A CA 1
ATOM 1007 C C . TYR A 1 141 ? -9.234 -3.384 8.498 1.00 97.44 141 TYR A C 1
ATOM 1009 O O . TYR A 1 141 ? -10.006 -3.614 7.567 1.00 97.44 141 TYR A O 1
ATOM 1017 N N . ILE A 1 142 ? -8.031 -2.841 8.326 1.00 97.50 142 ILE A N 1
ATOM 1018 C CA . ILE A 1 142 ? -7.472 -2.490 7.024 1.00 97.50 142 ILE A CA 1
ATOM 1019 C C . ILE A 1 142 ? -6.210 -3.314 6.785 1.00 97.50 142 ILE A C 1
ATOM 1021 O O . ILE A 1 142 ? -5.322 -3.355 7.633 1.00 97.50 142 ILE A O 1
ATOM 1025 N N . SER A 1 143 ? -6.126 -3.954 5.623 1.00 98.44 143 SER A N 1
ATOM 1026 C CA . SER A 1 143 ? -4.875 -4.468 5.059 1.00 98.44 143 SER A CA 1
ATOM 1027 C C . SER A 1 143 ? -4.478 -3.582 3.884 1.00 98.44 143 SER A C 1
ATOM 1029 O O . SER A 1 143 ? -5.335 -3.103 3.141 1.00 98.44 143 SER A O 1
ATOM 1031 N N . VAL A 1 144 ? -3.185 -3.326 3.726 1.00 98.62 144 VAL A N 1
ATOM 1032 C CA . VAL A 1 144 ? -2.660 -2.503 2.636 1.00 98.62 144 VAL A CA 1
ATOM 1033 C C . VAL A 1 144 ? -2.021 -3.411 1.603 1.00 98.62 144 VAL A C 1
ATOM 1035 O O . VAL A 1 144 ? -1.193 -4.233 1.970 1.00 98.62 144 VAL A O 1
ATOM 1038 N N . GLY A 1 145 ? -2.374 -3.260 0.330 1.00 98.38 145 GLY A N 1
ATOM 1039 C CA . GLY A 1 145 ? -1.685 -3.882 -0.797 1.00 98.38 145 GLY A CA 1
ATOM 1040 C C . GLY A 1 145 ? -0.759 -2.900 -1.496 1.00 98.38 145 GLY A C 1
ATOM 1041 O O . GLY A 1 145 ? -1.156 -1.775 -1.786 1.00 98.38 145 GLY A O 1
ATOM 1042 N N . VAL A 1 146 ? 0.462 -3.323 -1.803 1.00 98.50 146 VAL A N 1
ATOM 1043 C CA . VAL A 1 146 ? 1.432 -2.545 -2.575 1.00 98.50 146 VAL A CA 1
ATOM 1044 C C . VAL A 1 146 ? 1.708 -3.277 -3.881 1.00 98.50 146 VAL A C 1
ATOM 1046 O O . VAL A 1 146 ? 2.225 -4.396 -3.888 1.00 98.50 146 VAL A O 1
ATOM 1049 N N . LYS A 1 147 ? 1.303 -2.656 -4.988 1.00 97.69 147 LYS A N 1
ATOM 1050 C CA . LYS A 1 147 ? 1.345 -3.225 -6.334 1.00 97.69 147 LYS A CA 1
ATOM 1051 C C . LYS A 1 147 ? 2.496 -2.607 -7.133 1.00 97.69 147 LYS A C 1
ATOM 1053 O O . LYS A 1 147 ? 2.502 -1.379 -7.291 1.00 97.69 147 LYS A O 1
ATOM 1058 N N . PRO A 1 148 ? 3.428 -3.418 -7.663 1.00 97.56 148 PRO A N 1
ATOM 1059 C CA . PRO A 1 148 ? 4.370 -2.940 -8.664 1.00 97.56 148 PRO A CA 1
ATOM 1060 C C . PRO A 1 148 ? 3.635 -2.557 -9.961 1.00 97.56 148 PRO A C 1
ATOM 1062 O O . PRO A 1 148 ? 2.532 -3.0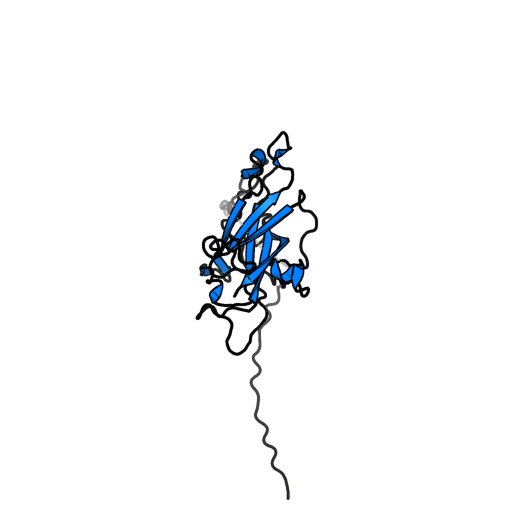56 -10.204 1.00 97.56 148 PRO A O 1
ATOM 1065 N N . PRO A 1 149 ? 4.226 -1.686 -10.798 1.00 96.69 149 PRO A N 1
ATOM 1066 C CA . PRO A 1 149 ? 3.655 -1.316 -12.091 1.00 96.69 149 PRO A CA 1
ATOM 1067 C C . PRO A 1 149 ? 3.399 -2.527 -13.000 1.00 96.69 149 PRO A C 1
ATOM 1069 O O . PRO A 1 149 ? 2.392 -2.568 -13.714 1.00 96.69 149 PRO A O 1
ATOM 1072 N N . HIS A 1 150 ? 4.297 -3.515 -12.969 1.00 96.94 150 HIS A N 1
ATOM 1073 C CA . HIS A 1 150 ? 4.249 -4.671 -13.852 1.00 96.94 150 HIS A CA 1
ATOM 1074 C C . HIS A 1 150 ? 4.032 -5.996 -13.111 1.00 96.94 150 HIS A C 1
ATOM 1076 O O . HIS A 1 150 ? 4.281 -6.139 -11.911 1.00 96.94 150 HIS A O 1
ATOM 1082 N N . GLU A 1 151 ? 3.556 -6.995 -13.849 1.00 94.50 151 GLU A N 1
ATOM 1083 C CA . GLU A 1 151 ? 3.499 -8.376 -13.384 1.00 94.50 151 GLU A CA 1
ATOM 1084 C C . GLU A 1 151 ? 4.918 -8.896 -13.113 1.00 94.50 151 GLU A C 1
ATOM 1086 O O . GLU A 1 151 ? 5.819 -8.743 -13.944 1.00 94.50 151 GLU A O 1
ATOM 1091 N N . ILE A 1 152 ? 5.104 -9.503 -11.942 1.00 94.50 152 ILE A N 1
ATOM 1092 C CA . ILE A 1 152 ? 6.403 -9.953 -11.447 1.00 94.50 152 ILE A CA 1
ATOM 1093 C C . ILE A 1 152 ? 6.555 -11.446 -11.699 1.00 94.50 152 ILE A C 1
ATOM 1095 O O . ILE A 1 152 ? 5.693 -12.241 -11.329 1.00 94.50 152 ILE A O 1
ATOM 1099 N N . ASP A 1 153 ? 7.683 -11.818 -12.288 1.00 92.19 153 ASP A N 1
ATOM 1100 C CA . ASP A 1 153 ? 8.119 -13.199 -12.363 1.00 92.19 153 ASP A CA 1
ATOM 1101 C C . ASP A 1 153 ? 8.533 -13.676 -10.957 1.00 92.19 153 ASP A C 1
ATOM 1103 O O . ASP A 1 153 ? 9.477 -13.125 -10.375 1.00 92.19 153 ASP A O 1
ATOM 1107 N N . PRO A 1 154 ? 7.846 -14.683 -10.386 1.00 89.12 154 PRO A N 1
ATOM 1108 C CA . PRO A 1 154 ? 8.136 -15.168 -9.042 1.00 89.12 154 PRO A CA 1
ATOM 1109 C C . PRO A 1 154 ? 9.520 -15.819 -8.918 1.00 89.12 154 PRO A C 1
ATOM 1111 O O . PRO A 1 154 ? 10.034 -15.905 -7.806 1.00 89.12 154 PRO A O 1
ATOM 1114 N N . GLU A 1 155 ? 10.142 -16.268 -10.015 1.00 90.31 155 GLU A N 1
ATOM 1115 C CA . GLU A 1 155 ? 11.479 -16.874 -9.973 1.00 90.31 155 GLU A CA 1
ATOM 1116 C C . GLU A 1 155 ? 12.582 -15.820 -9.840 1.00 90.31 155 GLU A C 1
ATOM 1118 O O . GLU A 1 155 ? 13.580 -16.035 -9.150 1.00 90.31 155 GLU A O 1
ATOM 1123 N N . THR A 1 156 ? 12.406 -14.664 -10.483 1.00 92.50 156 THR A N 1
ATOM 1124 C CA . THR A 1 156 ? 13.423 -13.602 -10.522 1.00 92.50 156 THR A CA 1
ATOM 1125 C C . THR A 1 156 ? 13.115 -12.424 -9.599 1.00 92.50 156 THR A C 1
ATOM 1127 O O . THR A 1 156 ? 14.004 -11.617 -9.310 1.00 92.50 156 THR A O 1
ATOM 1130 N N . GLY A 1 157 ? 11.865 -12.292 -9.145 1.00 93.75 157 GLY A N 1
ATOM 1131 C CA . GLY A 1 157 ? 11.379 -11.148 -8.376 1.00 93.75 157 GLY A CA 1
ATOM 1132 C C . GLY A 1 157 ? 11.371 -9.842 -9.175 1.00 93.75 157 GLY A C 1
ATOM 1133 O O . GLY A 1 157 ? 11.385 -8.764 -8.577 1.00 93.75 157 GLY A O 1
ATOM 1134 N N . ARG A 1 158 ? 11.402 -9.915 -10.511 1.00 95.44 158 ARG A N 1
ATOM 1135 C CA . ARG A 1 158 ? 11.455 -8.773 -11.439 1.00 95.44 158 ARG A CA 1
ATOM 1136 C C . ARG A 1 158 ? 10.329 -8.859 -12.472 1.00 95.44 158 ARG A C 1
ATOM 1138 O O . ARG A 1 158 ? 9.752 -9.928 -12.641 1.00 95.44 158 ARG A O 1
ATOM 1145 N N . PRO A 1 159 ? 10.006 -7.763 -13.181 1.00 95.50 159 PRO A N 1
ATOM 1146 C CA . PRO A 1 159 ? 9.054 -7.820 -14.282 1.00 95.50 159 PRO A CA 1
ATOM 1147 C C . PRO A 1 159 ? 9.452 -8.850 -15.342 1.00 95.50 159 PRO A C 1
ATOM 1149 O O . PRO A 1 159 ? 10.638 -8.978 -15.658 1.00 95.50 159 PRO A O 1
ATOM 1152 N N . PHE A 1 160 ? 8.466 -9.523 -15.940 1.00 91.06 160 PHE A N 1
ATOM 1153 C CA . PHE A 1 160 ? 8.703 -10.389 -17.097 1.00 91.06 160 PHE A CA 1
ATOM 1154 C C . PHE A 1 160 ? 9.410 -9.607 -18.220 1.00 91.06 160 PHE A C 1
ATOM 1156 O O . PHE A 1 160 ? 8.903 -8.591 -18.702 1.00 91.06 160 PHE A O 1
ATOM 1163 N N . VAL A 1 161 ? 10.588 -10.086 -18.636 1.00 82.81 161 VAL A N 1
ATOM 1164 C CA . VAL A 1 161 ? 11.515 -9.364 -19.533 1.00 82.81 161 VAL A CA 1
ATOM 1165 C C . VAL A 1 161 ? 10.879 -9.041 -20.887 1.00 82.81 161 VAL A C 1
ATOM 1167 O O . VAL A 1 161 ? 11.019 -7.923 -21.382 1.00 82.81 161 VAL A O 1
ATOM 1170 N N . ASP A 1 162 ? 10.134 -9.992 -21.448 1.00 81.75 162 ASP A N 1
ATOM 1171 C CA . ASP A 1 162 ? 9.568 -9.878 -22.796 1.00 81.75 162 ASP A CA 1
ATOM 1172 C C . ASP A 1 162 ? 8.137 -9.318 -22.809 1.00 81.75 162 ASP A C 1
ATOM 1174 O O . ASP A 1 162 ? 7.613 -8.961 -23.864 1.00 81.75 162 ASP A O 1
ATOM 1178 N N . LEU A 1 163 ? 7.487 -9.234 -21.643 1.00 77.06 163 LEU A N 1
ATOM 1179 C CA . LEU A 1 163 ? 6.077 -8.876 -21.506 1.00 77.06 163 LEU A CA 1
ATOM 1180 C C . LEU A 1 163 ? 5.875 -8.017 -20.254 1.00 77.06 163 LEU A C 1
ATOM 1182 O O . LEU A 1 163 ? 5.515 -8.517 -19.191 1.00 77.06 163 LEU A O 1
ATOM 1186 N N . LYS A 1 164 ? 6.054 -6.699 -20.397 1.00 81.12 164 LYS A N 1
ATOM 1187 C CA . LYS A 1 164 ? 5.672 -5.707 -19.378 1.00 81.12 164 LYS A CA 1
ATOM 1188 C C . LYS A 1 164 ? 4.151 -5.605 -19.271 1.00 81.12 164 LYS A C 1
ATOM 1190 O O . LYS A 1 164 ? 3.534 -4.650 -19.738 1.00 81.12 164 LYS A O 1
ATOM 1195 N N . MET A 1 165 ? 3.546 -6.645 -18.715 1.00 89.19 165 MET A N 1
ATOM 1196 C CA . MET A 1 165 ? 2.120 -6.707 -18.441 1.00 89.19 165 MET A CA 1
ATOM 1197 C C . MET A 1 165 ? 1.812 -5.879 -17.204 1.00 89.19 165 MET A C 1
ATOM 1199 O O . MET A 1 165 ? 2.591 -5.872 -16.259 1.00 89.19 165 MET A O 1
ATOM 1203 N N . GLU A 1 166 ? 0.668 -5.206 -17.210 1.00 91.69 166 GLU A N 1
ATOM 1204 C CA . GLU A 1 166 ? 0.131 -4.547 -16.021 1.00 91.69 166 GLU A CA 1
ATOM 1205 C C . GLU A 1 166 ? -0.067 -5.561 -14.888 1.00 91.69 166 GLU A C 1
ATOM 1207 O O . GLU A 1 166 ? -0.593 -6.656 -15.118 1.00 91.69 166 GLU A O 1
ATOM 1212 N N . ASN A 1 167 ? 0.302 -5.172 -13.667 1.00 93.88 167 ASN A N 1
ATOM 1213 C CA . ASN A 1 167 ? 0.059 -5.992 -12.491 1.00 93.88 167 ASN A CA 1
ATOM 1214 C C . ASN A 1 167 ? -1.433 -6.028 -12.123 1.00 93.88 167 ASN A C 1
ATOM 1216 O O . ASN A 1 167 ? -2.035 -5.013 -11.755 1.00 93.88 167 ASN A O 1
ATOM 1220 N N . LYS A 1 168 ? -2.023 -7.224 -12.157 1.00 93.94 168 LYS A N 1
ATOM 1221 C CA . LYS A 1 168 ? -3.455 -7.434 -11.861 1.00 93.94 168 LYS A CA 1
ATOM 1222 C C . LYS A 1 168 ? -3.726 -8.034 -10.486 1.00 93.94 168 LYS A C 1
ATOM 1224 O O . LYS A 1 168 ? -4.880 -8.305 -10.147 1.00 93.94 168 LYS A O 1
ATOM 1229 N N . THR A 1 169 ? -2.679 -8.243 -9.698 1.00 95.25 169 THR A N 1
ATOM 1230 C CA . THR A 1 169 ? -2.775 -8.769 -8.335 1.00 95.25 169 THR A CA 1
ATOM 1231 C C . THR A 1 169 ? -3.295 -7.704 -7.373 1.00 95.25 169 THR A C 1
ATOM 1233 O O . THR A 1 169 ? -3.297 -6.511 -7.679 1.00 95.25 169 THR A O 1
ATOM 1236 N N . ILE A 1 170 ? -3.688 -8.111 -6.167 1.00 96.69 170 ILE A N 1
ATOM 1237 C CA . ILE A 1 170 ? -3.978 -7.167 -5.075 1.00 96.69 170 ILE A CA 1
ATOM 1238 C C . ILE A 1 170 ? -2.721 -6.500 -4.483 1.00 96.69 170 ILE A C 1
ATOM 1240 O O . ILE A 1 170 ? -2.852 -5.633 -3.617 1.00 96.69 170 ILE A O 1
ATOM 1244 N N . GLY A 1 171 ? -1.531 -6.885 -4.956 1.00 97.00 171 GLY A N 1
ATOM 1245 C CA . GLY A 1 171 ? -0.227 -6.472 -4.447 1.00 97.00 171 GLY A CA 1
ATOM 1246 C C . GLY A 1 171 ? 0.311 -7.399 -3.360 1.00 97.00 171 GLY A C 1
ATOM 1247 O O . GLY A 1 171 ? -0.319 -8.385 -2.980 1.00 97.00 171 GLY A O 1
ATOM 1248 N N . TYR A 1 172 ? 1.484 -7.050 -2.840 1.00 98.44 172 TYR A N 1
ATOM 1249 C CA . TYR A 1 172 ? 1.975 -7.594 -1.577 1.00 98.44 172 TYR A CA 1
ATOM 1250 C C . TYR A 1 172 ? 1.202 -6.934 -0.449 1.00 98.44 172 TYR A C 1
ATOM 1252 O O . TYR A 1 172 ? 1.056 -5.712 -0.450 1.00 98.44 172 TYR A O 1
ATOM 1260 N N . THR A 1 173 ? 0.697 -7.716 0.494 1.00 98.56 173 THR A N 1
ATOM 1261 C CA . THR A 1 173 ? -0.265 -7.241 1.484 1.00 98.56 173 THR A CA 1
ATOM 1262 C C . THR A 1 173 ? 0.311 -7.216 2.884 1.00 98.56 173 THR A C 1
ATOM 1264 O O . THR A 1 173 ? 1.040 -8.127 3.273 1.00 98.56 173 THR A O 1
ATOM 1267 N N . SER A 1 174 ? -0.047 -6.196 3.657 1.00 98.69 174 SER A N 1
ATOM 1268 C CA . SER A 1 174 ? 0.240 -6.146 5.084 1.00 98.69 174 SER A CA 1
ATOM 1269 C C . SER A 1 174 ? -0.705 -7.054 5.866 1.00 98.69 174 SER A C 1
ATOM 1271 O O . SER A 1 174 ? -1.819 -7.367 5.425 1.00 98.69 174 SER A O 1
ATOM 1273 N N . LYS A 1 175 ? -0.328 -7.378 7.104 1.00 98.19 175 LYS A N 1
ATOM 1274 C CA . LYS A 1 175 ? -1.291 -7.910 8.077 1.00 98.19 175 LYS A CA 1
ATOM 1275 C C . LYS A 1 175 ? -2.448 -6.914 8.268 1.00 98.19 175 LYS A C 1
ATOM 1277 O O . LYS A 1 175 ? -2.190 -5.704 8.271 1.00 98.19 175 LYS A O 1
ATOM 1282 N N . PRO A 1 176 ? -3.699 -7.379 8.437 1.00 98.25 176 PRO A N 1
ATOM 1283 C CA . PRO A 1 176 ? -4.801 -6.497 8.796 1.00 98.25 176 PRO A CA 1
ATOM 1284 C C . PRO A 1 176 ? -4.555 -5.823 10.150 1.00 98.25 176 PRO A C 1
ATOM 1286 O O . PRO A 1 176 ? -4.190 -6.478 11.128 1.00 98.25 176 PRO A O 1
ATOM 1289 N N . VAL A 1 177 ? -4.788 -4.515 10.219 1.00 97.75 177 VAL A N 1
ATOM 1290 C CA . VAL A 1 177 ? -4.652 -3.709 11.439 1.00 97.75 177 VAL A CA 1
ATOM 1291 C C . VAL A 1 177 ? -5.948 -2.964 11.723 1.00 97.75 177 VAL A C 1
ATOM 1293 O O . VAL A 1 177 ? -6.616 -2.500 10.803 1.00 97.75 177 VAL A O 1
ATOM 1296 N N . ASP A 1 178 ? -6.320 -2.847 12.997 1.00 97.06 178 ASP A N 1
ATOM 1297 C CA . ASP A 1 178 ? -7.460 -2.012 13.385 1.00 97.06 178 ASP A CA 1
ATOM 1298 C C . ASP A 1 178 ? -7.083 -0.538 13.195 1.00 97.06 178 ASP A C 1
ATOM 1300 O O . ASP A 1 178 ? -6.197 -0.026 13.893 1.00 97.06 178 ASP A O 1
ATOM 1304 N N . ILE A 1 179 ? -7.761 0.147 12.270 1.00 96.25 179 ILE A N 1
ATOM 1305 C CA . ILE A 1 179 ? -7.520 1.564 11.968 1.00 96.25 179 ILE A CA 1
ATOM 1306 C C . ILE A 1 179 ? -7.763 2.463 13.186 1.00 96.25 179 ILE A C 1
ATOM 1308 O O . ILE A 1 179 ? -7.191 3.548 13.288 1.00 96.25 179 ILE A O 1
ATOM 1312 N N . TYR A 1 180 ? -8.572 2.001 14.143 1.00 96.56 180 TYR A N 1
ATOM 1313 C CA . TYR A 1 180 ? -8.838 2.705 15.388 1.00 96.56 180 TYR A CA 1
ATOM 1314 C C . TYR A 1 180 ? -7.858 2.346 16.509 1.00 96.56 180 TYR A C 1
ATOM 1316 O O . TYR A 1 180 ? -8.011 2.846 17.614 1.00 96.56 180 TYR A O 1
ATOM 1324 N N . SER A 1 181 ? -6.812 1.547 16.282 1.00 95.94 181 SER A N 1
ATOM 1325 C CA . SER A 1 181 ? -5.826 1.210 17.330 1.00 95.94 181 SER A CA 1
ATOM 1326 C C . SER A 1 181 ? -5.131 2.431 17.957 1.00 95.94 181 SER A C 1
ATOM 1328 O O . SER A 1 181 ? -4.801 2.399 19.143 1.00 95.94 181 SER A O 1
ATOM 1330 N N . LYS A 1 182 ? -4.981 3.527 17.201 1.00 95.31 182 LYS A N 1
ATOM 1331 C CA . LYS A 1 182 ? -4.436 4.819 17.662 1.00 95.31 182 LYS A CA 1
ATOM 1332 C C . LYS A 1 182 ? -5.483 5.942 17.733 1.00 95.31 182 LYS A C 1
ATOM 1334 O O . LYS A 1 182 ? -5.138 7.121 17.731 1.00 95.31 182 LYS A O 1
ATOM 1339 N N . TRP A 1 183 ? -6.775 5.600 17.812 1.00 94.69 183 TRP A N 1
ATOM 1340 C CA . TRP A 1 183 ? -7.871 6.575 17.702 1.00 94.69 183 TRP A CA 1
ATOM 1341 C C . TRP A 1 183 ? -7.744 7.745 18.684 1.00 94.69 183 TRP A C 1
ATOM 1343 O O . TRP A 1 183 ? -7.967 8.883 18.301 1.00 94.69 183 TRP A O 1
ATOM 1353 N N . LYS A 1 184 ? -7.356 7.476 19.937 1.00 94.81 184 LYS A N 1
ATOM 1354 C CA . LYS A 1 184 ? -7.320 8.489 20.999 1.00 94.81 184 LYS A CA 1
ATOM 1355 C C . LYS A 1 184 ? -6.149 9.464 20.866 1.00 94.81 184 LYS A C 1
ATOM 1357 O O . LYS A 1 184 ? -6.290 10.613 21.268 1.00 94.81 184 LYS A O 1
ATOM 1362 N N . SER A 1 185 ? -5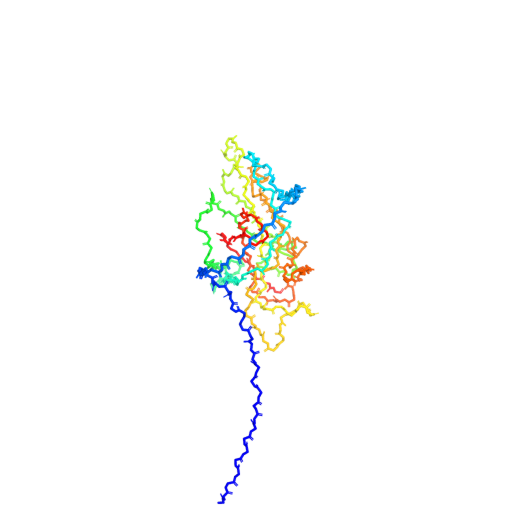.004 9.019 20.341 1.00 95.12 185 SER A N 1
ATOM 1363 C CA . SER A 1 185 ? -3.861 9.908 20.088 1.00 95.12 185 SER A CA 1
ATOM 1364 C C . SER A 1 185 ? -4.001 10.662 18.764 1.00 95.12 185 SER A C 1
ATOM 1366 O O . SER A 1 185 ? -3.361 11.693 18.580 1.00 95.12 185 SER A O 1
ATOM 1368 N N . GLY A 1 186 ? -4.835 10.165 17.843 1.00 93.06 186 GLY A N 1
ATOM 1369 C CA . GLY A 1 186 ? -4.984 10.724 16.499 1.00 93.06 186 GLY A CA 1
ATOM 1370 C C . GLY A 1 186 ? -3.760 10.486 15.608 1.00 93.06 186 GLY A C 1
ATOM 1371 O O . GLY A 1 186 ? -3.697 11.023 14.501 1.00 93.06 186 GLY A O 1
ATOM 1372 N N . GLU A 1 187 ? -2.789 9.698 16.071 1.00 96.62 187 GLU A N 1
ATOM 1373 C CA . GLU A 1 187 ? -1.575 9.372 15.330 1.00 96.62 187 GLU A CA 1
ATOM 1374 C C . GLU A 1 187 ? -1.873 8.474 14.129 1.00 96.62 187 GLU A C 1
ATOM 1376 O O . GLU A 1 187 ? -2.817 7.679 14.124 1.00 96.62 187 GLU A O 1
ATOM 1381 N N . PHE A 1 188 ? -1.013 8.560 13.118 1.00 97.44 188 PHE A N 1
ATOM 1382 C CA . PHE A 1 188 ? -1.057 7.638 11.994 1.00 97.44 188 PHE A CA 1
ATOM 1383 C C . PHE A 1 188 ? -0.595 6.239 12.416 1.00 97.44 188 PHE A C 1
ATOM 1385 O O . PHE A 1 188 ? 0.331 6.056 13.218 1.00 97.44 188 PHE A O 1
ATOM 1392 N N . ILE A 1 189 ? -1.243 5.230 11.846 1.00 98.12 189 ILE A N 1
ATOM 1393 C CA . ILE A 1 189 ? -0.665 3.894 11.745 1.00 98.12 189 ILE A CA 1
ATOM 1394 C C . ILE A 1 189 ? 0.363 3.939 10.618 1.00 98.12 189 ILE A C 1
ATOM 1396 O O . ILE A 1 189 ? 0.085 4.487 9.550 1.00 98.12 189 ILE A O 1
ATOM 1400 N N . GLU A 1 190 ? 1.541 3.383 10.885 1.00 98.00 190 GLU A N 1
ATOM 1401 C CA . GLU A 1 190 ? 2.662 3.360 9.951 1.00 98.00 190 GLU A CA 1
ATOM 1402 C C . GLU A 1 190 ? 2.947 1.918 9.538 1.00 98.00 190 GLU A C 1
ATOM 1404 O O . GLU A 1 190 ? 3.018 1.037 10.395 1.00 98.00 190 GLU A O 1
ATOM 1409 N N . LEU A 1 191 ? 3.127 1.703 8.239 1.00 98.50 191 LEU A N 1
ATOM 1410 C CA . LEU A 1 191 ? 3.626 0.461 7.654 1.00 98.50 191 LEU A CA 1
ATOM 1411 C C . LEU A 1 191 ? 4.800 0.793 6.733 1.00 98.50 191 LEU A C 1
ATOM 1413 O O . LEU A 1 191 ? 4.795 1.824 6.059 1.00 98.50 191 LEU A O 1
ATOM 1417 N N . THR A 1 192 ? 5.802 -0.072 6.679 1.00 98.50 192 THR A N 1
ATOM 1418 C CA . THR A 1 192 ? 7.000 0.100 5.859 1.00 98.50 192 THR A CA 1
ATOM 1419 C C . THR A 1 192 ? 7.059 -0.983 4.796 1.00 98.50 192 THR A C 1
ATOM 1421 O O . THR A 1 192 ? 7.204 -2.162 5.096 1.00 98.50 192 THR A O 1
ATOM 1424 N N . TYR A 1 193 ? 6.983 -0.586 3.530 1.00 98.50 193 TYR A N 1
ATOM 1425 C CA . TYR A 1 193 ? 7.214 -1.485 2.404 1.00 98.50 193 TYR A CA 1
ATOM 1426 C C . TYR A 1 193 ? 8.717 -1.565 2.077 1.00 98.50 193 TYR A C 1
ATOM 1428 O O . TYR A 1 193 ? 9.362 -0.510 2.010 1.00 98.50 193 TYR A O 1
ATOM 1436 N N . PRO A 1 194 ? 9.289 -2.760 1.816 1.00 98.31 194 PRO A N 1
ATOM 1437 C CA . PRO A 1 194 ? 8.624 -4.071 1.748 1.00 98.31 194 PRO A CA 1
ATOM 1438 C C . PRO A 1 194 ? 8.499 -4.806 3.095 1.00 98.31 194 PRO A C 1
ATOM 1440 O O . PRO A 1 194 ? 7.825 -5.824 3.154 1.00 98.31 194 PRO A O 1
ATOM 1443 N N . ASP A 1 195 ? 9.125 -4.304 4.161 1.00 98.25 195 ASP A N 1
ATOM 1444 C CA . ASP A 1 195 ? 9.324 -5.015 5.437 1.00 98.25 195 ASP A CA 1
ATOM 1445 C C . ASP A 1 195 ? 8.050 -5.609 6.071 1.00 98.25 195 ASP A C 1
ATOM 1447 O O . ASP A 1 195 ? 8.091 -6.707 6.621 1.00 98.25 195 ASP A O 1
ATOM 1451 N N . ASP A 1 196 ? 6.924 -4.897 5.997 1.00 98.50 196 ASP A N 1
ATOM 1452 C CA . ASP A 1 196 ? 5.655 -5.296 6.622 1.00 98.50 196 ASP A CA 1
ATOM 1453 C C . ASP A 1 196 ? 4.715 -6.071 5.676 1.00 98.50 196 ASP A C 1
ATOM 1455 O O . ASP A 1 196 ? 3.537 -6.261 5.996 1.00 98.50 196 ASP A O 1
ATOM 1459 N N . PHE A 1 197 ?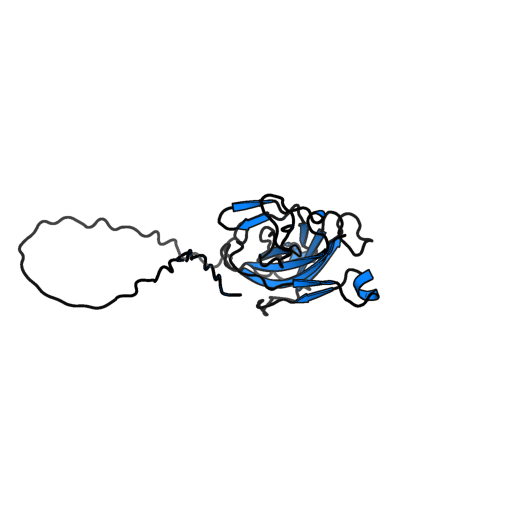 5.198 -6.485 4.498 1.00 98.69 197 PHE A N 1
ATOM 1460 C CA . PHE A 1 197 ? 4.363 -6.968 3.397 1.00 98.69 197 PHE A CA 1
ATOM 1461 C C . PHE A 1 197 ? 4.795 -8.339 2.877 1.00 98.69 197 PHE A C 1
ATOM 1463 O O . PHE A 1 197 ? 5.978 -8.635 2.713 1.00 98.69 197 PHE A O 1
ATOM 1470 N N . THR A 1 198 ? 3.802 -9.161 2.543 1.00 98.06 198 THR A N 1
ATOM 1471 C CA . THR A 1 198 ? 3.990 -10.494 1.959 1.00 98.06 198 THR A CA 1
ATOM 1472 C C . THR A 1 198 ? 2.967 -10.762 0.861 1.00 98.06 198 THR A C 1
ATOM 1474 O O . THR A 1 198 ? 1.861 -10.224 0.853 1.00 98.06 198 THR A O 1
ATOM 1477 N N . SER A 1 199 ? 3.343 -11.598 -0.098 1.00 95.69 199 SER A N 1
ATOM 1478 C CA . SER A 1 199 ? 2.448 -12.161 -1.109 1.00 95.69 199 SER A CA 1
ATOM 1479 C C . SER A 1 199 ? 1.726 -13.367 -0.513 1.00 95.69 199 SER A C 1
ATOM 1481 O O . SER A 1 199 ? 2.361 -14.183 0.150 1.00 95.69 199 SER A O 1
ATOM 1483 N N . HIS A 1 200 ? 0.421 -13.496 -0.768 1.00 95.00 200 HIS A N 1
ATOM 1484 C CA . HIS A 1 200 ? -0.363 -14.686 -0.427 1.00 95.00 200 HIS A CA 1
ATOM 1485 C C . HIS A 1 200 ? -1.199 -15.117 -1.631 1.00 95.00 200 HIS A C 1
ATOM 1487 O O . HIS A 1 200 ? -2.250 -14.535 -1.921 1.00 95.00 200 HIS A O 1
ATOM 1493 N N . PHE A 1 201 ? -0.729 -16.133 -2.354 1.00 90.56 201 PHE A N 1
ATOM 1494 C CA . PHE A 1 201 ? -1.370 -16.598 -3.582 1.00 90.56 201 PHE A CA 1
ATOM 1495 C C . PHE A 1 201 ? -1.210 -18.106 -3.772 1.00 90.56 201 PHE A C 1
ATOM 1497 O O . PHE A 1 201 ? -0.130 -18.662 -3.588 1.00 90.56 201 PHE A O 1
ATOM 1504 N N . GLY A 1 202 ? -2.300 -18.791 -4.134 1.00 85.62 202 GLY A N 1
ATOM 1505 C CA . GLY A 1 202 ? -2.272 -20.231 -4.419 1.00 85.62 202 GLY A CA 1
ATOM 1506 C C . GLY A 1 202 ? -1.761 -21.095 -3.257 1.00 85.62 202 GLY A C 1
ATOM 1507 O O . GLY A 1 202 ? -1.111 -22.110 -3.494 1.00 85.62 202 GLY A O 1
ATOM 1508 N N . GLY A 1 203 ? -2.001 -20.674 -2.009 1.00 88.50 203 GLY A N 1
ATOM 1509 C CA . GLY A 1 203 ? -1.508 -21.352 -0.803 1.00 88.50 203 GLY A CA 1
ATOM 1510 C C . GLY A 1 203 ? -0.019 -21.139 -0.503 1.00 88.50 203 GLY A C 1
ATOM 1511 O O . GLY A 1 203 ? 0.500 -21.746 0.432 1.00 88.50 203 GLY A O 1
ATOM 1512 N N . LYS A 1 204 ? 0.673 -20.290 -1.271 1.00 92.06 204 LYS A N 1
ATOM 1513 C CA . LYS A 1 204 ? 2.062 -19.893 -1.025 1.00 92.06 204 LYS A CA 1
ATOM 1514 C C . LYS A 1 204 ? 2.124 -18.534 -0.343 1.00 92.06 204 LYS A C 1
ATOM 1516 O O . LYS A 1 204 ? 1.236 -17.700 -0.524 1.00 92.06 204 LYS A O 1
ATOM 1521 N N . THR A 1 205 ? 3.179 -18.351 0.444 1.00 95.50 205 THR A N 1
ATOM 1522 C CA . THR A 1 205 ? 3.545 -17.066 1.036 1.00 95.50 205 THR A CA 1
ATOM 1523 C C . THR A 1 205 ? 4.954 -16.720 0.592 1.00 95.50 205 THR A C 1
ATOM 1525 O O . THR A 1 205 ? 5.862 -17.505 0.854 1.00 95.50 205 THR A O 1
ATOM 1528 N N . ASP A 1 206 ? 5.121 -15.558 -0.034 1.00 94.75 206 ASP A N 1
ATOM 1529 C CA . ASP A 1 206 ? 6.417 -15.068 -0.509 1.00 94.75 206 ASP A CA 1
ATOM 1530 C C . ASP A 1 206 ? 6.706 -13.677 0.070 1.00 94.75 206 ASP A C 1
ATOM 1532 O O . ASP A 1 206 ? 5.787 -12.905 0.366 1.00 94.75 206 ASP A O 1
ATOM 1536 N N . GLU A 1 207 ? 7.983 -13.342 0.235 1.00 96.50 207 GLU A N 1
ATOM 1537 C CA . GLU A 1 207 ? 8.396 -12.007 0.677 1.00 96.50 207 GLU A CA 1
ATOM 1538 C C . GLU A 1 207 ? 8.074 -10.939 -0.379 1.00 96.50 207 GLU A C 1
ATOM 1540 O O . GLU A 1 207 ? 8.066 -11.201 -1.587 1.00 96.50 207 GLU A O 1
ATOM 1545 N N . ALA A 1 208 ? 7.813 -9.711 0.073 1.00 97.81 208 ALA A N 1
ATOM 1546 C CA . ALA A 1 208 ? 7.654 -8.580 -0.829 1.00 97.81 208 ALA A CA 1
ATOM 1547 C C . ALA A 1 208 ? 8.975 -8.186 -1.500 1.00 97.81 208 ALA A C 1
ATOM 1549 O O . ALA A 1 208 ? 10.032 -8.126 -0.868 1.00 97.81 208 ALA A O 1
ATOM 1550 N N . ILE A 1 209 ? 8.914 -7.870 -2.796 1.00 97.94 209 ILE A N 1
ATOM 1551 C CA . ILE A 1 209 ? 10.112 -7.494 -3.550 1.00 97.94 209 ILE A CA 1
ATOM 1552 C C . ILE A 1 209 ? 10.573 -6.072 -3.191 1.00 97.94 209 ILE A C 1
ATOM 1554 O O . ILE A 1 209 ? 9.745 -5.186 -2.949 1.00 97.94 209 ILE A O 1
ATOM 1558 N N . PRO A 1 210 ? 11.885 -5.789 -3.234 1.00 97.62 210 PRO A N 1
ATOM 1559 C CA . PRO A 1 210 ? 12.387 -4.423 -3.163 1.00 97.62 210 PRO A CA 1
ATOM 1560 C C . PRO A 1 210 ? 11.794 -3.546 -4.271 1.00 97.62 210 PRO A C 1
ATOM 1562 O O . PRO A 1 210 ? 11.704 -3.968 -5.422 1.00 97.62 210 PRO A O 1
ATOM 1565 N N . VAL A 1 211 ? 11.484 -2.285 -3.960 1.00 97.19 211 VAL A N 1
ATOM 1566 C CA . VAL A 1 211 ? 10.933 -1.326 -4.942 1.00 97.19 211 VAL A CA 1
ATOM 1567 C C . VAL A 1 211 ? 11.822 -1.156 -6.181 1.00 97.19 211 VAL A C 1
ATOM 1569 O O . VAL A 1 211 ? 11.328 -1.003 -7.292 1.00 97.19 211 VAL A O 1
ATOM 1572 N N . ALA A 1 212 ? 13.145 -1.253 -6.005 1.00 96.12 212 ALA A N 1
ATOM 1573 C CA . ALA A 1 212 ? 14.131 -1.126 -7.077 1.00 96.12 212 ALA A CA 1
ATOM 1574 C C . ALA A 1 212 ? 14.050 -2.247 -8.133 1.00 96.12 212 ALA A C 1
ATOM 1576 O O . ALA A 1 212 ? 14.684 -2.147 -9.185 1.00 96.12 212 ALA A O 1
ATOM 1577 N N . ASN A 1 213 ? 13.299 -3.320 -7.868 1.00 96.56 213 ASN A N 1
ATOM 1578 C CA . ASN A 1 213 ? 13.108 -4.392 -8.837 1.00 96.56 213 ASN A CA 1
ATOM 1579 C C . ASN A 1 213 ? 12.203 -3.977 -10.004 1.00 96.56 213 ASN A C 1
ATOM 1581 O O . ASN A 1 213 ? 12.381 -4.523 -11.093 1.00 96.56 213 ASN A O 1
ATOM 1585 N N . ASP A 1 214 ? 11.301 -3.008 -9.807 1.00 96.94 214 ASP A N 1
ATOM 1586 C CA . ASP A 1 214 ? 10.407 -2.498 -10.854 1.00 96.94 214 ASP A CA 1
ATOM 1587 C C . ASP A 1 214 ? 10.201 -0.971 -10.754 1.00 96.94 214 ASP A C 1
ATOM 1589 O O . ASP A 1 214 ? 9.234 -0.507 -10.151 1.00 96.94 214 ASP A O 1
ATOM 1593 N N . PRO A 1 215 ? 11.107 -0.144 -11.305 1.00 96.50 215 PRO A N 1
ATOM 1594 C CA . PRO A 1 215 ? 10.938 1.308 -11.302 1.00 96.50 215 PRO A CA 1
ATOM 1595 C C . PRO A 1 215 ? 9.678 1.758 -12.058 1.00 96.50 215 PRO A C 1
ATOM 1597 O O . PRO A 1 215 ? 9.428 1.334 -13.185 1.00 96.50 215 PRO A O 1
ATOM 1600 N N . GLY A 1 216 ? 8.916 2.685 -11.476 1.00 96.50 216 GLY A N 1
ATOM 1601 C CA . GLY A 1 216 ? 7.673 3.181 -12.068 1.00 96.50 216 GLY A CA 1
ATOM 1602 C C . GLY A 1 216 ? 6.673 3.679 -11.031 1.00 96.50 216 GLY A C 1
ATOM 1603 O O . GLY A 1 216 ? 7.047 3.978 -9.897 1.00 96.50 216 GLY A O 1
ATOM 1604 N N . ASP A 1 217 ? 5.411 3.797 -11.435 1.00 97.69 217 ASP A N 1
ATOM 1605 C CA . ASP A 1 217 ? 4.300 4.157 -10.550 1.00 97.69 217 ASP A CA 1
ATOM 1606 C C . ASP A 1 217 ? 3.802 2.926 -9.792 1.00 97.69 217 ASP A C 1
ATOM 1608 O O . ASP A 1 217 ? 3.189 2.029 -10.365 1.00 97.69 217 ASP A O 1
ATOM 1612 N N . TRP A 1 218 ? 4.086 2.887 -8.494 1.00 98.38 218 TRP A N 1
ATOM 1613 C CA . TRP A 1 218 ? 3.593 1.857 -7.591 1.00 98.38 218 TRP A CA 1
ATOM 1614 C C . TRP A 1 218 ? 2.259 2.292 -7.003 1.00 98.38 218 TRP A C 1
ATOM 1616 O O . TRP A 1 218 ? 2.094 3.438 -6.577 1.00 98.38 218 TRP A O 1
ATOM 1626 N N . THR A 1 219 ? 1.313 1.359 -6.944 1.00 98.25 219 THR A N 1
ATOM 1627 C CA . THR A 1 219 ? -0.019 1.615 -6.384 1.00 98.25 219 THR A CA 1
ATOM 1628 C C . THR A 1 219 ? -0.098 1.081 -4.962 1.00 98.25 219 THR A C 1
ATOM 1630 O O . THR A 1 219 ? 0.286 -0.056 -4.698 1.00 98.25 219 THR A O 1
ATOM 1633 N N . VAL A 1 220 ? -0.636 1.883 -4.050 1.00 98.38 220 VAL A N 1
ATOM 1634 C CA . VAL A 1 220 ? -0.962 1.484 -2.680 1.00 98.38 220 VAL A CA 1
ATOM 1635 C C . VAL A 1 220 ? -2.478 1.408 -2.564 1.00 98.38 220 VAL A C 1
ATOM 1637 O O . VAL A 1 220 ? -3.162 2.415 -2.705 1.00 98.38 220 VAL A O 1
ATOM 1640 N N . VAL A 1 221 ? -3.020 0.222 -2.318 1.00 98.00 221 VAL A N 1
ATOM 1641 C CA . VAL A 1 221 ? -4.461 -0.018 -2.193 1.00 98.00 221 VAL A CA 1
ATOM 1642 C C . VAL A 1 221 ? -4.787 -0.326 -0.740 1.00 98.00 221 VAL A C 1
ATOM 1644 O O . VAL A 1 221 ? -4.111 -1.127 -0.102 1.00 98.00 221 VAL A O 1
ATOM 1647 N N . PHE A 1 222 ? -5.835 0.291 -0.210 1.00 97.56 222 PHE A N 1
ATOM 1648 C CA . PHE A 1 222 ? -6.309 0.040 1.145 1.00 97.56 222 PHE A CA 1
ATOM 1649 C C . PHE A 1 222 ? -7.545 -0.851 1.067 1.00 97.56 222 PHE A C 1
ATOM 1651 O O . PHE A 1 222 ? -8.536 -0.485 0.430 1.00 97.56 222 PHE A O 1
ATOM 1658 N N . TYR A 1 223 ? -7.482 -2.017 1.705 1.00 97.31 223 TYR A N 1
ATOM 1659 C CA . TYR A 1 223 ? -8.551 -3.006 1.723 1.00 97.31 223 TYR A CA 1
ATOM 1660 C C . TYR A 1 223 ? -9.198 -3.072 3.099 1.00 97.31 223 TYR A C 1
ATOM 1662 O O . TYR A 1 223 ? -8.528 -3.374 4.084 1.00 97.31 223 TYR A O 1
ATOM 1670 N N . HIS A 1 224 ? -10.507 -2.862 3.165 1.00 96.69 224 HIS A N 1
ATOM 1671 C CA . HIS A 1 224 ? -11.287 -3.209 4.345 1.00 96.69 224 HIS A CA 1
ATOM 1672 C C . HIS A 1 224 ? -11.473 -4.723 4.406 1.00 96.69 224 HIS A C 1
ATOM 1674 O O . HIS A 1 224 ? -11.969 -5.326 3.453 1.00 96.69 224 HIS A O 1
ATOM 1680 N N . VAL A 1 225 ? -11.075 -5.323 5.525 1.00 96.75 225 VAL A N 1
ATOM 1681 C CA . VAL A 1 225 ? -11.173 -6.757 5.800 1.00 96.75 225 VAL A CA 1
ATOM 1682 C C . VAL A 1 225 ? -12.429 -7.019 6.621 1.00 96.75 225 VAL A C 1
ATOM 1684 O O . VAL A 1 225 ? -12.522 -6.599 7.772 1.00 96.75 225 VAL A O 1
ATOM 1687 N N . LYS A 1 226 ? -13.401 -7.698 6.010 1.00 91.94 226 LYS A N 1
ATOM 1688 C CA . LYS A 1 226 ? -14.759 -7.877 6.553 1.00 91.94 226 LYS A CA 1
ATOM 1689 C C . LYS A 1 226 ? -14.923 -9.180 7.323 1.00 91.94 226 LYS A C 1
ATOM 1691 O O . LYS A 1 226 ? -15.785 -9.289 8.192 1.00 91.94 226 LYS A O 1
ATOM 1696 N N . GLY A 1 227 ? -14.092 -10.159 6.994 1.00 91.25 227 GLY A N 1
ATOM 1697 C CA . GLY A 1 227 ? -14.197 -11.508 7.515 1.00 91.25 227 GLY A CA 1
ATOM 1698 C C . GLY A 1 227 ? -12.920 -12.286 7.250 1.00 91.25 227 GLY A C 1
ATOM 1699 O O . GLY A 1 227 ? -11.849 -11.885 7.688 1.00 91.25 227 GLY A O 1
ATOM 1700 N N . GLY A 1 228 ? -13.034 -13.419 6.557 1.00 94.06 228 GLY A N 1
ATOM 1701 C CA . GLY A 1 228 ? -11.900 -14.302 6.276 1.00 94.06 228 GLY A CA 1
ATOM 1702 C C . GLY A 1 228 ? -10.863 -13.723 5.296 1.00 94.06 228 GLY A C 1
ATOM 1703 O O . GLY A 1 228 ? -11.062 -12.643 4.742 1.00 94.06 228 GLY A O 1
ATOM 1704 N N . PRO A 1 229 ? -9.773 -14.468 5.015 1.00 96.00 229 PRO A N 1
ATOM 1705 C CA . PRO A 1 229 ? -8.674 -14.014 4.150 1.00 96.00 229 PRO A CA 1
ATOM 1706 C C . PRO A 1 229 ? -9.106 -13.579 2.742 1.00 96.00 229 PRO A C 1
ATOM 1708 O O . PRO A 1 229 ? -8.433 -12.792 2.087 1.00 96.00 229 PRO A O 1
ATOM 1711 N N . THR A 1 230 ? -10.239 -14.078 2.259 1.00 95.88 230 THR A N 1
ATOM 1712 C CA . THR A 1 230 ? -10.790 -13.794 0.929 1.00 95.88 230 THR A CA 1
ATOM 1713 C C . THR A 1 230 ? -11.892 -12.728 0.936 1.00 95.88 230 THR A C 1
ATOM 1715 O O . THR A 1 230 ? -12.329 -12.299 -0.135 1.00 95.88 230 THR A O 1
ATOM 1718 N N . ASP A 1 231 ? -12.329 -12.280 2.117 1.00 95.25 231 ASP A N 1
ATOM 1719 C CA . ASP A 1 231 ? -13.452 -11.362 2.314 1.00 95.25 231 ASP A CA 1
ATOM 1720 C C . ASP A 1 231 ? -12.967 -9.952 2.670 1.00 95.25 231 ASP A C 1
ATOM 1722 O O . ASP A 1 231 ? -12.804 -9.564 3.831 1.00 95.25 231 ASP A O 1
ATOM 1726 N N . TYR A 1 232 ? -12.698 -9.185 1.619 1.00 95.19 232 TYR A N 1
ATOM 1727 C CA . TYR A 1 232 ? -12.239 -7.802 1.710 1.00 95.19 232 TYR A CA 1
ATOM 1728 C C . TYR A 1 232 ? -12.750 -6.958 0.533 1.00 95.19 232 TYR A C 1
ATOM 1730 O O . TYR A 1 232 ? -13.268 -7.493 -0.450 1.00 95.19 232 TYR A O 1
ATOM 1738 N N . ALA A 1 233 ? -12.617 -5.636 0.594 1.00 94.81 233 ALA A N 1
ATOM 1739 C CA . ALA A 1 233 ? -12.939 -4.723 -0.509 1.00 94.81 233 ALA A CA 1
ATOM 1740 C C . ALA A 1 233 ? -11.976 -3.533 -0.520 1.00 94.81 233 ALA A C 1
ATOM 1742 O O . ALA A 1 233 ? -11.568 -3.083 0.548 1.00 94.81 233 ALA A O 1
ATOM 1743 N N . SER A 1 234 ? -11.604 -3.023 -1.700 1.00 95.25 234 SER A N 1
ATOM 1744 C CA . SER A 1 234 ? -10.837 -1.775 -1.778 1.00 95.25 234 SER A CA 1
ATOM 1745 C C . SER A 1 234 ? -11.714 -0.609 -1.316 1.00 95.25 234 SER A C 1
ATOM 1747 O O . SER A 1 234 ? -12.892 -0.541 -1.657 1.00 95.25 234 SER A O 1
ATOM 1749 N N . ILE A 1 235 ? -11.153 0.286 -0.506 1.00 95.06 235 ILE A N 1
ATOM 1750 C CA . ILE A 1 235 ? -11.851 1.477 0.017 1.00 95.06 235 ILE A CA 1
ATOM 1751 C C . ILE A 1 235 ? -11.233 2.778 -0.474 1.00 95.06 235 ILE A C 1
ATOM 1753 O O . ILE A 1 235 ? -11.896 3.804 -0.578 1.00 95.06 235 ILE A O 1
ATOM 1757 N N . ALA A 1 236 ? -9.938 2.742 -0.749 1.00 94.25 236 ALA A N 1
ATOM 1758 C CA . ALA A 1 236 ? -9.153 3.881 -1.165 1.00 94.25 236 ALA A CA 1
ATOM 1759 C C . ALA A 1 236 ? -7.883 3.368 -1.828 1.00 94.25 236 ALA A C 1
ATOM 1761 O O . ALA A 1 236 ? -7.470 2.220 -1.625 1.00 94.25 236 ALA A O 1
ATOM 1762 N N . CYS A 1 237 ? -7.228 4.248 -2.563 1.00 94.56 237 CYS A N 1
ATOM 1763 C CA . CYS A 1 237 ? -5.891 3.992 -3.040 1.00 94.56 237 CYS A CA 1
ATOM 1764 C C . CYS A 1 237 ? -5.062 5.283 -3.037 1.00 94.56 237 CYS A C 1
ATOM 1766 O O . CYS A 1 237 ? -5.588 6.394 -2.969 1.00 94.56 237 CYS A O 1
ATOM 1768 N N . SER A 1 238 ? -3.751 5.102 -3.064 1.00 95.88 238 SER A N 1
ATOM 1769 C CA . SER A 1 238 ? -2.705 6.111 -3.179 1.00 95.88 238 SER A CA 1
ATOM 1770 C C . SER A 1 238 ? -1.557 5.495 -3.990 1.00 95.88 238 SER A C 1
ATOM 1772 O O . SER A 1 238 ? -1.716 4.431 -4.594 1.00 95.88 238 SER A O 1
ATOM 1774 N N . GLY A 1 239 ? -0.387 6.117 -4.011 1.00 97.19 239 GLY A N 1
ATOM 1775 C CA . GLY A 1 239 ? 0.767 5.555 -4.696 1.00 97.19 239 GLY A CA 1
ATOM 1776 C C . GLY A 1 239 ? 2.020 6.390 -4.539 1.00 97.19 239 GLY A C 1
ATOM 1777 O O . GLY A 1 239 ? 2.045 7.389 -3.822 1.00 97.19 239 GLY A O 1
ATOM 1778 N N . PHE A 1 240 ? 3.083 5.926 -5.184 1.00 97.50 240 PHE A N 1
ATOM 1779 C CA . PHE A 1 240 ? 4.376 6.592 -5.194 1.00 97.50 240 PHE A CA 1
ATOM 1780 C C . PHE A 1 240 ? 5.160 6.233 -6.454 1.00 97.50 240 PHE A C 1
ATOM 1782 O O . PHE A 1 240 ? 5.046 5.135 -6.997 1.00 97.50 240 PHE A O 1
ATOM 1789 N N . ARG A 1 241 ? 6.018 7.153 -6.902 1.00 97.31 241 ARG A N 1
ATOM 1790 C CA . ARG A 1 241 ? 6.984 6.888 -7.973 1.00 97.31 241 ARG A CA 1
ATOM 1791 C C . ARG A 1 241 ? 8.254 6.280 -7.389 1.00 97.31 241 ARG A C 1
ATOM 1793 O O . ARG A 1 241 ? 8.805 6.807 -6.424 1.00 97.31 241 ARG A O 1
ATOM 1800 N N . VAL A 1 242 ? 8.767 5.242 -8.036 1.00 97.06 242 VAL A N 1
ATOM 1801 C CA . VAL A 1 242 ? 10.101 4.683 -7.793 1.00 97.06 242 VAL A CA 1
ATOM 1802 C C . VAL A 1 242 ? 11.078 5.152 -8.865 1.00 97.06 242 VAL A C 1
ATOM 1804 O O . VAL A 1 242 ? 10.712 5.245 -10.041 1.00 97.06 242 VAL A O 1
ATOM 1807 N N . LYS A 1 243 ? 12.311 5.457 -8.450 1.00 90.88 243 LYS A N 1
ATOM 1808 C CA . LYS A 1 243 ? 13.442 5.782 -9.327 1.00 90.88 243 LYS A CA 1
ATOM 1809 C C . LYS A 1 243 ? 14.686 5.000 -8.938 1.00 90.88 243 LYS A C 1
ATOM 1811 O O . LYS A 1 243 ? 14.886 4.800 -7.718 1.00 90.88 243 LYS A O 1
#

Secondary structure (DSSP, 8-state):
-----------------------------------------------------S-PPPPPSS----S----EEEE-SSHHHHHTT-EEEE--S--S--SS-EEEEEEESS-TTSSSBSS-EEEEEEETTGGG-SSPPPP-EEEEEEE-SBPEETTTTEE-TT--PBP-S--EEEPPEETTTTTTTTPPEEEEETTTEEEEETTEEEEPPPGGGS-SEEEEEEEEE-SSTT-EEEEEEEEEEB-

Sequence (243 aa):
MTVAVAAVLGVVGAVVFRMLPGGGGDGSAGASGPPAQSGKPSGRTSPSGPAGSGGAAQPPGYIENNRVSRDYWTLSKDPVTASHGIGECHTIGGEGNTPAEFLTAVENSARQDLPYVTKKAKILMRMKYAELKNTRPDPYYISVGVKPPHEIDPETGRPFVDLKMENKTIGYTSKPVDIYSKWKSGEFIELTYPDDFTSHFGGKTDEAIPVANDPGDWTVVFYHVKGGPTDYASIACSGFRVK

Foldseek 3Di:
DDDDDDDDDDDDDDDDDDDDDDDDDDDDDDDDDDDDDDDDDDDDDDPPDDPDDDDDDDFEQAAAFPFFFPKFWAQDPPPVSNQQQDTDIDGDQFDACDPADKDKDKAAPVCRPGSFHAWKIKIWIAGPCLLVDPDQDHFWWKKKAKAFQADADPVVRAHDPVDRHGTGTSHFIAGIDGRSPCSNVRGIDIDMPQVRTWHHYPNDIGGHGTNVRGFAKMKMWMWTGRHYSHRIGTHDIDIGGYD

Radius of gyration: 26.51 Å; chains: 1; bounding box: 57×80×86 Å

pLDDT: mean 80.88, std 23.87, range [27.52, 98.69]